Protein AF-A0A960U298-F1 (afdb_monomer_lite)

Structure (mmCIF, N/CA/C/O backbone):
data_AF-A0A960U298-F1
#
_entry.id   AF-A0A960U298-F1
#
loop_
_atom_site.group_PDB
_atom_site.id
_atom_site.type_symbol
_atom_site.label_atom_id
_atom_site.label_alt_id
_atom_site.label_comp_id
_atom_site.label_asym_id
_atom_site.label_entity_id
_atom_site.label_seq_id
_atom_site.pdbx_PDB_ins_code
_atom_site.Cartn_x
_atom_site.Cartn_y
_atom_site.Cartn_z
_atom_site.occupancy
_atom_site.B_iso_or_equiv
_atom_site.auth_seq_id
_atom_site.auth_comp_id
_atom_site.auth_asym_id
_atom_site.auth_atom_id
_atom_site.pdbx_PDB_model_num
ATOM 1 N N . MET A 1 1 ? -7.793 -7.071 -0.047 1.00 86.50 1 MET A N 1
ATOM 2 C CA . MET A 1 1 ? -7.586 -6.037 -1.076 1.00 86.50 1 MET A CA 1
ATOM 3 C C . MET A 1 1 ? -6.094 -5.743 -1.190 1.00 86.50 1 MET A C 1
ATOM 5 O O . MET A 1 1 ? -5.461 -5.550 -0.162 1.00 86.50 1 MET A O 1
ATOM 9 N N . LYS A 1 2 ? -5.542 -5.721 -2.403 1.00 92.00 2 LYS A N 1
ATOM 10 C CA . LYS A 1 2 ? -4.143 -5.471 -2.758 1.00 92.00 2 LYS A CA 1
ATOM 11 C C . LYS A 1 2 ? -4.115 -4.379 -3.833 1.00 92.00 2 LYS A C 1
ATOM 13 O O . LYS A 1 2 ? -4.705 -4.549 -4.896 1.00 92.00 2 LYS A O 1
ATOM 18 N N . VAL A 1 3 ? -3.445 -3.269 -3.558 1.00 95.19 3 VAL A N 1
ATOM 19 C CA . VAL A 1 3 ? -3.352 -2.077 -4.406 1.00 95.19 3 VAL A CA 1
ATOM 20 C C . VAL A 1 3 ? -1.896 -1.851 -4.792 1.00 95.19 3 VAL A C 1
ATOM 22 O O . VAL A 1 3 ? -1.025 -1.822 -3.923 1.00 95.19 3 VAL A O 1
ATOM 25 N N . CYS A 1 4 ? -1.634 -1.673 -6.084 1.00 95.62 4 CYS A N 1
ATOM 26 C CA . CYS A 1 4 ? -0.292 -1.425 -6.602 1.00 95.62 4 CYS A CA 1
ATOM 27 C C . CYS A 1 4 ? -0.181 -0.072 -7.300 1.00 95.62 4 CYS A C 1
ATOM 29 O O . CYS A 1 4 ? -1.089 0.310 -8.030 1.00 95.62 4 CYS A O 1
ATOM 31 N N . ASP A 1 5 ? 0.959 0.599 -7.137 1.00 96.00 5 ASP A N 1
ATOM 32 C CA . ASP A 1 5 ? 1.426 1.629 -8.065 1.00 96.00 5 ASP A CA 1
ATOM 33 C C . ASP A 1 5 ? 2.732 1.192 -8.736 1.00 96.00 5 ASP A C 1
ATOM 35 O O . ASP A 1 5 ? 3.757 1.011 -8.080 1.00 96.00 5 ASP A O 1
ATOM 39 N N . SER A 1 6 ? 2.685 0.973 -10.051 1.00 93.50 6 SER A N 1
ATOM 40 C CA . SER A 1 6 ? 3.809 0.453 -10.839 1.00 93.50 6 SER A CA 1
ATOM 41 C C . SER A 1 6 ? 4.807 1.525 -11.302 1.00 93.50 6 SER A C 1
ATOM 43 O O . SER A 1 6 ? 5.787 1.190 -11.969 1.00 93.50 6 SER A O 1
ATOM 45 N N . ALA A 1 7 ? 4.526 2.799 -11.018 1.00 93.56 7 ALA A N 1
ATOM 46 C CA . ALA A 1 7 ? 5.386 3.947 -11.297 1.00 93.56 7 ALA A CA 1
ATOM 47 C C . ALA A 1 7 ? 5.180 5.004 -10.198 1.00 93.56 7 ALA A C 1
ATOM 49 O O . ALA A 1 7 ? 4.756 6.133 -10.460 1.00 93.56 7 ALA A O 1
ATOM 50 N N . MET A 1 8 ? 5.413 4.590 -8.951 1.00 95.25 8 MET A N 1
ATOM 51 C CA . MET A 1 8 ? 4.917 5.302 -7.769 1.00 95.25 8 MET A CA 1
ATOM 52 C C . MET A 1 8 ? 5.566 6.662 -7.504 1.00 95.25 8 MET A C 1
ATOM 54 O O . MET A 1 8 ? 5.053 7.444 -6.697 1.00 95.25 8 MET A O 1
ATOM 58 N N . GLY A 1 9 ? 6.712 6.949 -8.120 1.00 93.94 9 GLY 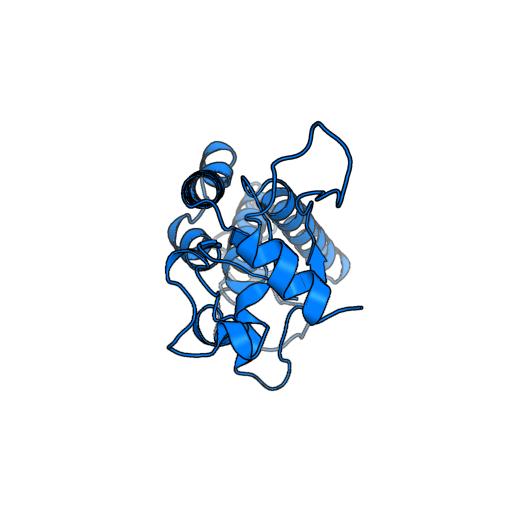A N 1
ATOM 59 C CA . GLY A 1 9 ? 7.520 8.121 -7.830 1.00 93.94 9 GLY A CA 1
ATOM 60 C C . GLY A 1 9 ? 7.831 8.216 -6.336 1.00 93.94 9 GLY A C 1
ATOM 61 O O . GLY A 1 9 ? 8.332 7.278 -5.721 1.00 93.94 9 GLY A O 1
ATOM 62 N N . SER A 1 10 ? 7.491 9.353 -5.730 1.00 92.75 10 SER A N 1
ATOM 63 C CA . SER A 1 10 ? 7.650 9.591 -4.289 1.00 92.75 10 SER A CA 1
ATOM 64 C C . SER A 1 10 ? 6.603 8.890 -3.409 1.00 92.75 10 SER A C 1
ATOM 66 O O . SER A 1 10 ? 6.604 9.084 -2.196 1.00 92.75 10 SER A O 1
ATOM 68 N N . GLY A 1 11 ? 5.694 8.100 -3.987 1.00 92.69 11 GLY A N 1
ATOM 69 C CA . GLY A 1 11 ? 4.690 7.329 -3.251 1.00 92.69 11 GLY A CA 1
ATOM 70 C C . GLY A 1 11 ? 3.487 8.142 -2.764 1.00 92.69 11 GLY A C 1
ATOM 71 O O . GLY A 1 11 ? 2.765 7.689 -1.879 1.00 92.69 11 GLY A O 1
ATOM 72 N N . SER A 1 12 ? 3.234 9.333 -3.315 1.00 91.44 12 SER A N 1
ATOM 73 C CA . SER A 1 12 ? 2.132 10.206 -2.874 1.00 91.44 12 SER A CA 1
ATOM 74 C C . SER A 1 12 ? 0.747 9.565 -3.048 1.00 91.44 12 SER A C 1
ATOM 76 O O . SER A 1 12 ? -0.087 9.655 -2.143 1.00 91.44 12 SER A O 1
ATOM 78 N N . LEU A 1 13 ? 0.518 8.867 -4.168 1.00 93.06 13 LEU A N 1
ATOM 79 C CA . LEU A 1 13 ? -0.713 8.110 -4.418 1.00 93.06 13 LEU A CA 1
ATOM 80 C C . LEU A 1 13 ? -0.855 6.928 -3.459 1.00 93.06 13 LEU A C 1
ATOM 82 O O . LEU A 1 13 ? -1.938 6.710 -2.923 1.00 93.06 13 LEU A O 1
ATOM 86 N N . LEU A 1 14 ? 0.235 6.215 -3.170 1.00 93.69 14 LEU A N 1
ATOM 87 C CA . LEU A 1 14 ? 0.227 5.118 -2.201 1.00 93.69 14 LEU A CA 1
ATOM 88 C C . LEU A 1 14 ? -0.058 5.614 -0.779 1.00 93.69 14 LEU A C 1
ATOM 90 O O . LEU A 1 14 ? -0.840 4.999 -0.057 1.00 93.69 14 LEU A O 1
ATOM 94 N N . ALA A 1 15 ? 0.504 6.759 -0.386 1.00 90.69 15 ALA A N 1
ATOM 95 C CA . ALA A 1 15 ? 0.194 7.394 0.892 1.00 90.69 15 ALA A CA 1
ATOM 96 C C . ALA A 1 15 ? -1.280 7.831 0.971 1.00 90.69 15 ALA A C 1
ATOM 98 O O . ALA A 1 15 ? -1.903 7.715 2.028 1.00 90.69 15 ALA A O 1
ATOM 99 N N . ALA A 1 16 ? -1.858 8.313 -0.135 1.00 91.81 16 ALA A N 1
ATOM 100 C CA . ALA A 1 16 ? -3.281 8.635 -0.214 1.00 91.81 16 ALA A CA 1
ATOM 101 C C . ALA A 1 16 ? -4.165 7.382 -0.123 1.00 91.81 16 ALA A C 1
ATOM 103 O O . ALA A 1 16 ? -5.116 7.375 0.657 1.00 91.81 16 ALA A O 1
ATOM 104 N N . ALA A 1 17 ? -3.815 6.314 -0.845 1.00 93.44 17 ALA A N 1
ATOM 105 C CA . ALA A 1 17 ? -4.504 5.029 -0.782 1.00 93.44 17 ALA A CA 1
ATOM 106 C C . ALA A 1 17 ? -4.473 4.449 0.637 1.00 93.44 17 ALA A C 1
ATOM 108 O O . ALA A 1 17 ? -5.502 4.017 1.145 1.00 93.44 17 ALA A O 1
ATOM 109 N N . LEU A 1 18 ? -3.327 4.515 1.319 1.00 91.56 18 LEU A N 1
ATOM 110 C CA . LEU A 1 18 ? -3.199 4.080 2.706 1.00 91.56 18 LEU A CA 1
ATOM 111 C C . LEU A 1 18 ? -4.129 4.857 3.647 1.00 91.56 18 LEU A C 1
ATOM 113 O O . LEU A 1 18 ? -4.834 4.233 4.439 1.00 91.56 18 LEU A O 1
ATOM 117 N N . ARG A 1 19 ? -4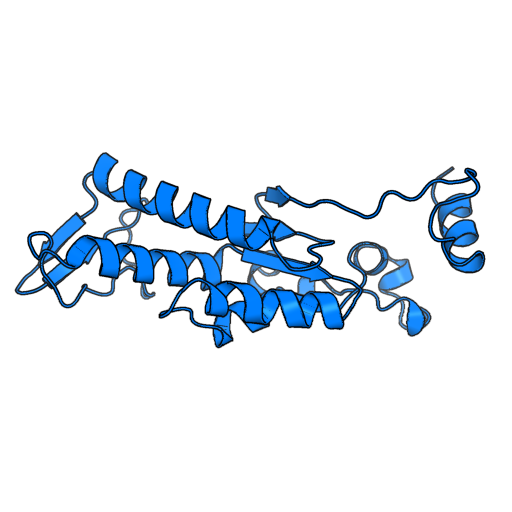.178 6.195 3.553 1.00 91.38 19 ARG A N 1
ATOM 118 C CA . ARG A 1 19 ? -5.120 7.001 4.355 1.00 91.38 19 ARG A CA 1
ATOM 119 C C . ARG A 1 19 ? -6.565 6.608 4.077 1.00 91.38 19 ARG A C 1
ATOM 121 O O . ARG A 1 19 ? -7.306 6.343 5.014 1.00 91.38 19 ARG A O 1
ATOM 128 N N . TYR A 1 20 ? -6.933 6.538 2.799 1.00 94.38 20 TYR A N 1
ATOM 129 C CA . TYR A 1 20 ? -8.293 6.217 2.382 1.00 94.38 20 TYR A CA 1
ATOM 130 C C . TYR A 1 20 ? -8.731 4.832 2.867 1.00 94.38 20 TYR A C 1
ATOM 132 O O . TYR A 1 20 ? -9.786 4.706 3.473 1.00 94.38 20 TYR A O 1
ATOM 140 N N . LEU A 1 21 ? -7.908 3.802 2.653 1.00 92.94 21 LEU A N 1
ATOM 141 C CA . LEU A 1 21 ? -8.217 2.436 3.079 1.00 92.94 21 LEU A CA 1
ATOM 142 C C . LEU A 1 21 ? -8.271 2.303 4.601 1.00 92.94 21 LEU A C 1
ATOM 144 O O . LEU A 1 21 ? -9.103 1.557 5.107 1.00 92.94 21 LEU A O 1
ATOM 148 N N . THR A 1 22 ? -7.405 3.017 5.326 1.00 91.44 22 THR A N 1
ATOM 149 C CA . THR A 1 22 ? -7.431 3.027 6.796 1.00 91.44 22 THR A CA 1
ATOM 150 C C . THR A 1 22 ? -8.749 3.605 7.302 1.00 91.44 22 THR A C 1
ATOM 152 O O . THR A 1 22 ? -9.392 2.980 8.140 1.00 91.44 22 THR A O 1
ATOM 155 N N . GLU A 1 23 ? -9.178 4.750 6.762 1.00 93.81 23 GLU A N 1
ATOM 156 C CA . GLU A 1 23 ? -10.420 5.402 7.189 1.00 93.81 23 GLU A CA 1
ATOM 157 C C . GLU A 1 23 ? -11.657 4.614 6.750 1.00 93.81 23 GLU A C 1
ATOM 159 O O . GLU A 1 23 ? -12.556 4.374 7.545 1.00 93.81 23 GLU A O 1
ATOM 164 N N . ALA A 1 24 ? -11.678 4.115 5.513 1.00 93.12 24 ALA A N 1
ATOM 165 C CA . ALA A 1 24 ? -12.774 3.283 5.028 1.00 93.12 24 ALA A CA 1
ATOM 166 C C . ALA A 1 24 ? -12.934 2.003 5.867 1.00 93.12 24 ALA A C 1
ATOM 168 O O . ALA A 1 24 ? -14.057 1.580 6.142 1.00 93.12 24 ALA A O 1
ATOM 169 N N . LEU A 1 25 ? -11.824 1.392 6.295 1.00 89.50 25 LEU A N 1
ATOM 170 C CA . LEU A 1 25 ? -11.856 0.229 7.179 1.00 89.50 25 LEU A CA 1
ATOM 171 C C . LEU A 1 25 ? -12.327 0.604 8.588 1.00 89.50 25 LEU A C 1
ATOM 173 O O . LEU A 1 25 ? -13.134 -0.122 9.158 1.00 89.50 25 LEU A O 1
ATOM 177 N N . PHE A 1 26 ? -11.857 1.729 9.128 1.00 90.56 26 PHE A N 1
ATOM 178 C CA . PHE A 1 26 ? -12.295 2.252 10.422 1.00 90.56 26 PHE A CA 1
ATOM 179 C C . PHE A 1 26 ? -13.816 2.462 10.457 1.00 90.56 26 PHE A C 1
ATOM 181 O O . PHE A 1 26 ? -14.505 1.864 11.284 1.00 90.56 26 PHE A O 1
ATOM 188 N N . GLU A 1 27 ? -14.354 3.205 9.490 1.00 91.94 27 GLU A N 1
ATOM 189 C CA . GLU A 1 27 ? -15.791 3.464 9.350 1.00 91.94 27 GLU A CA 1
ATOM 190 C C . GLU A 1 27 ? -16.596 2.170 9.153 1.00 91.94 27 GLU A C 1
ATOM 192 O O . GLU A 1 27 ? -17.651 1.974 9.758 1.00 91.94 27 GLU A O 1
ATOM 197 N N . SER A 1 28 ? -16.073 1.233 8.354 1.00 89.38 28 SER A N 1
ATOM 198 C CA . SER A 1 28 ? -16.700 -0.074 8.126 1.00 89.38 28 SER A CA 1
ATOM 199 C C . SER A 1 28 ? -16.855 -0.880 9.422 1.00 89.38 28 SER A C 1
ATOM 201 O O . SER A 1 28 ? -17.889 -1.522 9.631 1.00 89.38 28 SER A O 1
ATOM 203 N N . LEU A 1 29 ? -15.867 -0.830 10.323 1.00 86.44 29 LEU A N 1
ATOM 204 C CA . LEU A 1 29 ? -15.932 -1.538 11.603 1.00 86.44 29 LEU A CA 1
ATOM 205 C C . LEU A 1 29 ? -17.042 -0.995 12.508 1.00 86.44 29 LEU A C 1
ATOM 207 O O . LEU A 1 29 ? -17.771 -1.786 13.112 1.00 86.44 29 LEU A O 1
ATOM 211 N N . TYR A 1 30 ? -17.207 0.326 12.562 1.00 86.62 30 TYR A N 1
ATOM 212 C CA . TYR A 1 30 ? -18.300 0.959 13.297 1.00 86.62 30 TYR A CA 1
ATOM 213 C C . TYR A 1 30 ? -19.658 0.648 12.671 1.00 86.62 30 TYR A C 1
ATOM 215 O O . TYR A 1 30 ? -20.560 0.165 13.357 1.00 86.62 30 TYR A O 1
ATOM 223 N N . TYR A 1 31 ? -19.784 0.840 11.357 1.00 88.00 31 TYR A N 1
ATOM 224 C CA . TYR A 1 31 ? -21.029 0.617 10.626 1.00 88.00 31 TYR A CA 1
ATOM 225 C C . TYR A 1 31 ? -21.560 -0.818 10.779 1.00 88.00 31 TYR A C 1
ATOM 227 O O . TYR A 1 31 ? -22.762 -1.033 10.926 1.00 88.00 31 TYR A O 1
ATOM 235 N N . HIS A 1 32 ? -20.667 -1.811 10.791 1.00 82.88 32 HIS A N 1
ATOM 236 C CA . HIS A 1 32 ? -21.032 -3.221 10.934 1.00 82.88 32 HIS A CA 1
ATOM 237 C C . HIS A 1 32 ? -21.018 -3.740 12.383 1.00 82.88 32 HIS A C 1
ATOM 239 O O . HIS A 1 32 ? -21.154 -4.950 12.583 1.00 82.88 32 HIS A O 1
ATOM 245 N N . GLY A 1 33 ? -20.845 -2.874 13.390 1.00 82.38 33 GLY A N 1
ATOM 246 C CA . GLY A 1 33 ? -20.860 -3.272 14.804 1.00 82.38 33 GLY A CA 1
ATOM 247 C C . GLY A 1 33 ? -19.769 -4.288 15.153 1.00 82.38 33 GLY A C 1
ATOM 248 O O . GLY A 1 33 ? -20.006 -5.267 15.861 1.00 82.38 33 GLY A O 1
ATOM 249 N N . ARG A 1 34 ? -18.574 -4.105 14.590 1.00 79.50 34 ARG A N 1
ATOM 250 C CA . ARG A 1 34 ? -17.444 -5.041 14.676 1.00 79.50 34 ARG A CA 1
ATOM 251 C C . ARG A 1 34 ? -16.480 -4.765 15.832 1.00 79.50 34 ARG A C 1
ATOM 253 O O . ARG A 1 34 ? -15.458 -5.441 15.950 1.00 79.50 34 ARG A O 1
ATOM 260 N N . ILE A 1 35 ? -16.809 -3.801 16.682 1.00 80.06 35 ILE A N 1
ATOM 261 C CA . ILE A 1 35 ? -16.038 -3.411 17.860 1.00 80.06 35 ILE A CA 1
ATOM 262 C C . ILE A 1 35 ? -16.806 -3.883 19.095 1.00 80.06 35 ILE A C 1
ATOM 264 O O . ILE A 1 35 ? -17.973 -3.536 19.268 1.00 80.06 35 ILE A O 1
ATOM 268 N N . ALA A 1 36 ? -16.170 -4.692 19.939 1.00 71.50 36 ALA A N 1
ATOM 269 C CA . ALA A 1 36 ? -16.767 -5.210 21.165 1.00 71.50 36 ALA A CA 1
ATOM 270 C C . ALA A 1 36 ? -15.787 -5.095 22.336 1.00 71.50 36 ALA A C 1
ATOM 272 O O . ALA A 1 36 ? -14.586 -5.290 22.168 1.00 71.50 36 ALA A O 1
ATOM 273 N N . ALA A 1 37 ? -16.292 -4.821 23.537 1.00 68.25 37 ALA A N 1
ATOM 274 C CA . ALA A 1 37 ? -15.481 -4.876 24.749 1.00 68.25 37 ALA A CA 1
ATOM 275 C C . ALA A 1 37 ? -15.188 -6.336 25.143 1.00 68.25 37 ALA A C 1
ATOM 277 O O . ALA A 1 37 ? -16.049 -7.212 25.011 1.00 68.25 37 ALA A O 1
ATOM 278 N N . HIS A 1 38 ? -13.983 -6.602 25.644 1.00 66.31 38 HIS A N 1
ATOM 279 C CA . HIS A 1 38 ? -13.602 -7.892 26.209 1.00 66.31 38 HIS A CA 1
ATOM 280 C C . HIS A 1 38 ? -12.620 -7.714 27.370 1.00 66.31 38 HIS A C 1
ATOM 282 O O . HIS A 1 38 ? -11.465 -7.338 27.168 1.00 66.31 38 HIS A O 1
ATOM 288 N N . GLY A 1 39 ? -13.071 -8.021 28.590 1.00 68.38 39 GLY A N 1
ATOM 289 C CA . GLY A 1 39 ? -12.287 -7.762 29.800 1.00 68.38 39 GLY A CA 1
ATOM 290 C C . GLY A 1 39 ? -11.963 -6.272 29.933 1.00 68.38 39 GLY A C 1
ATOM 291 O O . GLY A 1 39 ? -12.844 -5.439 29.735 1.00 68.38 39 GLY A O 1
ATOM 292 N N . ASP A 1 40 ? -10.696 -5.957 30.202 1.00 62.03 40 ASP A N 1
ATOM 293 C CA . ASP A 1 40 ? -10.194 -4.581 30.337 1.00 62.03 40 ASP A CA 1
ATOM 294 C C . ASP A 1 40 ? -9.795 -3.937 28.987 1.00 62.03 40 ASP A C 1
ATOM 296 O O . ASP A 1 40 ? -9.200 -2.862 28.959 1.00 62.03 40 ASP A O 1
ATOM 300 N N . GLY A 1 41 ? -10.085 -4.592 27.854 1.00 64.88 41 GLY A N 1
ATOM 301 C CA . GLY A 1 41 ? -9.703 -4.148 26.510 1.00 64.88 41 GLY A CA 1
ATOM 302 C C . GLY A 1 41 ? -10.840 -4.214 25.486 1.00 64.88 41 GLY A C 1
ATOM 303 O O . GLY A 1 41 ? -11.966 -4.619 25.780 1.00 64.88 41 GLY A O 1
ATOM 304 N N . GLY A 1 42 ? -10.553 -3.798 24.252 1.00 60.41 42 GLY A N 1
ATOM 305 C CA . GLY A 1 42 ? -11.468 -3.900 23.114 1.00 60.41 42 GLY A CA 1
ATOM 306 C C . GLY A 1 42 ? -11.009 -4.951 22.106 1.00 60.41 42 GLY A C 1
ATOM 307 O O . GLY A 1 42 ? -9.855 -4.950 21.685 1.00 60.41 42 GLY A O 1
ATOM 308 N N . ILE A 1 43 ? -11.916 -5.828 21.675 1.00 60.09 43 ILE A N 1
ATOM 309 C CA . ILE A 1 43 ? -11.707 -6.740 20.546 1.00 60.09 43 ILE A CA 1
ATOM 310 C C . ILE A 1 43 ? -12.353 -6.147 19.299 1.00 60.09 43 ILE A C 1
ATOM 312 O O . ILE A 1 43 ? -13.539 -5.811 19.276 1.00 60.09 43 ILE A O 1
ATOM 316 N N . VAL A 1 44 ? -11.574 -6.103 18.226 1.00 59.81 44 VAL A N 1
ATOM 317 C CA . VAL A 1 44 ? -12.039 -5.754 16.886 1.00 59.81 44 VAL A CA 1
ATOM 318 C C . VAL A 1 44 ? -12.172 -7.043 16.083 1.00 59.81 44 VAL A C 1
ATOM 320 O O . VAL A 1 44 ? -11.278 -7.881 16.090 1.00 59.81 44 VAL A O 1
ATOM 323 N N . ARG A 1 45 ? -13.303 -7.240 15.405 1.00 59.34 45 ARG A N 1
ATOM 324 C CA . ARG A 1 45 ? -13.550 -8.415 14.556 1.00 59.34 45 ARG A CA 1
ATOM 325 C C . ARG A 1 45 ? -13.657 -7.989 13.100 1.00 59.34 45 ARG A C 1
ATOM 327 O O . ARG A 1 45 ? -14.576 -7.264 12.751 1.00 59.34 45 ARG A O 1
ATOM 334 N N . LEU A 1 46 ? -12.773 -8.449 12.219 1.00 54.06 46 LEU A N 1
ATOM 335 C CA . LEU A 1 46 ? -12.911 -8.123 10.797 1.00 54.06 46 LEU A CA 1
ATOM 336 C C . LEU A 1 46 ? -14.162 -8.742 10.145 1.00 54.06 46 LEU A C 1
ATOM 338 O O . LEU A 1 46 ? -14.843 -9.607 10.698 1.00 54.06 46 LEU A O 1
ATOM 342 N N . ALA A 1 47 ? -14.471 -8.230 8.950 1.00 47.47 47 ALA A N 1
ATOM 343 C CA . ALA A 1 47 ? -15.711 -8.444 8.211 1.00 47.47 47 ALA A CA 1
ATOM 344 C C . ALA A 1 47 ? -16.077 -9.914 7.929 1.00 47.47 47 ALA A C 1
ATOM 346 O O . ALA A 1 47 ? -17.265 -10.196 7.770 1.00 47.47 47 ALA A O 1
ATOM 347 N N . ASP A 1 48 ? -15.114 -10.840 7.909 1.00 47.56 48 ASP A N 1
ATOM 348 C CA . ASP A 1 48 ? -15.353 -12.268 7.657 1.00 47.56 48 ASP A CA 1
ATOM 349 C C . ASP A 1 48 ? -15.862 -13.043 8.889 1.00 47.56 48 ASP A C 1
ATOM 351 O O . ASP A 1 48 ? -16.341 -14.169 8.753 1.00 47.56 48 ASP A O 1
ATOM 355 N N . GLY A 1 49 ? -15.802 -12.446 10.087 1.00 41.50 49 GLY A N 1
ATOM 356 C CA . GLY A 1 49 ? -16.228 -13.078 11.338 1.00 41.50 49 GLY A CA 1
ATOM 357 C C . GLY A 1 49 ? -15.412 -14.315 11.736 1.00 41.50 49 GLY A C 1
ATOM 358 O O . GLY A 1 49 ? -15.810 -15.011 12.672 1.00 41.50 49 GLY A O 1
ATOM 359 N N . GLN A 1 50 ? -14.300 -14.595 11.050 1.00 42.59 50 GLN A N 1
ATOM 360 C CA . GLN A 1 50 ? -13.434 -15.742 11.309 1.00 42.59 50 GLN A CA 1
ATOM 361 C C . GLN A 1 50 ? -12.337 -15.370 12.314 1.00 42.59 50 GLN A C 1
ATOM 363 O O . GLN A 1 50 ? -11.856 -14.239 12.368 1.00 42.59 50 GLN A O 1
ATOM 368 N N . LEU A 1 51 ? -11.923 -16.343 13.128 1.00 38.66 51 LEU A N 1
ATOM 369 C CA . LEU A 1 51 ? -10.732 -16.213 13.964 1.00 38.66 51 LEU A CA 1
ATOM 370 C C . LEU A 1 51 ? -9.500 -16.283 13.054 1.00 38.66 51 LEU A C 1
ATOM 372 O O . LEU A 1 51 ? -9.127 -17.361 12.596 1.00 38.66 51 LEU A O 1
ATOM 376 N N . THR A 1 52 ? -8.861 -15.149 12.779 1.00 39.34 52 THR A N 1
ATOM 377 C CA . THR A 1 52 ? -7.538 -15.131 12.145 1.00 39.34 52 THR A CA 1
ATOM 378 C C . THR A 1 52 ? -6.470 -15.247 13.235 1.00 39.34 52 THR A C 1
ATOM 380 O O . THR A 1 52 ? -6.575 -14.596 14.269 1.00 39.34 52 THR A O 1
ATOM 383 N N . ASN A 1 53 ? -5.412 -16.035 13.032 1.00 40.94 53 ASN A N 1
ATOM 384 C CA . ASN A 1 53 ? -4.254 -16.114 13.950 1.00 40.94 53 ASN A CA 1
ATOM 385 C C . ASN A 1 53 ? -3.320 -14.889 13.843 1.00 40.94 53 ASN A C 1
ATOM 387 O O . ASN A 1 53 ? -2.124 -14.982 14.098 1.00 40.94 53 ASN A O 1
ATOM 391 N N . ASP A 1 54 ? -3.835 -13.764 13.36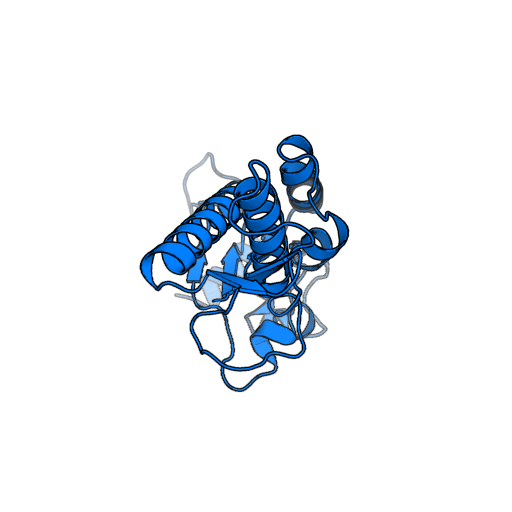2 1.00 45.62 54 ASP A N 1
ATOM 392 C CA . ASP A 1 54 ? -3.037 -12.719 12.740 1.00 45.62 54 ASP A CA 1
ATOM 393 C C . ASP A 1 54 ? -3.597 -11.362 13.156 1.00 45.62 54 ASP A C 1
ATOM 395 O O . ASP A 1 54 ? -4.791 -11.159 12.942 1.00 45.62 54 ASP A O 1
ATOM 399 N N . VAL A 1 55 ? -2.736 -10.514 13.748 1.00 46.69 55 VAL A N 1
ATOM 400 C CA . VAL A 1 55 ? -2.722 -9.046 14.008 1.00 46.69 55 VAL A CA 1
ATOM 401 C C . VAL A 1 55 ? -4.048 -8.322 14.345 1.00 46.69 55 VAL A C 1
ATOM 403 O O . VAL A 1 55 ? -4.063 -7.364 15.112 1.00 46.69 55 VAL A O 1
ATOM 406 N N . LEU A 1 56 ? -5.177 -8.722 13.798 1.00 49.88 56 LEU A N 1
ATOM 407 C CA . LEU A 1 56 ? -6.491 -8.102 13.931 1.00 49.88 56 LEU A CA 1
ATOM 408 C C . LEU A 1 56 ? -7.395 -8.758 14.965 1.00 49.88 56 LEU A C 1
ATOM 410 O O . LEU A 1 56 ? -8.382 -8.156 15.359 1.00 49.88 56 LEU A O 1
ATOM 414 N N . THR A 1 57 ? -7.063 -9.966 15.405 1.00 51.38 57 THR A N 1
ATOM 415 C CA . THR A 1 57 ? -7.613 -10.585 16.619 1.00 51.38 57 THR A CA 1
ATOM 416 C C . THR A 1 57 ? -6.900 -10.113 17.884 1.00 51.38 57 THR A C 1
ATOM 418 O O . THR A 1 57 ? -7.280 -10.513 18.984 1.00 51.38 57 THR A O 1
ATOM 421 N N . GLU A 1 58 ? -5.874 -9.264 17.758 1.00 54.19 58 GLU A N 1
ATOM 422 C CA . GLU A 1 58 ? -5.205 -8.680 18.915 1.00 54.19 58 GLU A CA 1
ATOM 423 C C . GLU A 1 58 ? -6.152 -7.709 19.619 1.00 54.19 58 GLU A C 1
ATOM 425 O O . GLU A 1 58 ? -6.599 -6.714 19.048 1.00 54.19 58 GLU A O 1
ATOM 430 N N . SER A 1 59 ? -6.452 -8.023 20.879 1.00 60.19 59 SER A N 1
ATOM 431 C CA . SER A 1 59 ? -7.126 -7.105 21.786 1.00 60.19 59 SER A CA 1
ATOM 432 C C . SER A 1 59 ? -6.349 -5.794 21.830 1.00 60.19 59 SER A C 1
ATOM 434 O O . SER A 1 59 ? -5.147 -5.785 22.105 1.00 60.19 59 SER A O 1
ATOM 436 N N . LEU A 1 60 ? -7.037 -4.679 21.614 1.00 69.38 60 LEU A N 1
ATOM 437 C CA . LEU A 1 60 ? -6.504 -3.387 22.010 1.00 69.38 60 LEU A CA 1
ATOM 438 C C . LEU A 1 60 ? -6.402 -3.371 23.537 1.00 69.38 60 LEU A C 1
ATOM 440 O O . LEU A 1 60 ? -7.293 -3.859 24.234 1.00 69.38 60 LEU A O 1
ATOM 444 N N . SER A 1 61 ? -5.308 -2.813 24.056 1.00 70.00 61 SER A N 1
ATOM 445 C CA . SER A 1 61 ? -5.059 -2.698 25.502 1.00 70.00 61 SER A CA 1
ATOM 446 C C . SER A 1 61 ? -5.967 -1.682 26.201 1.00 70.00 61 SER A C 1
ATOM 448 O O . SER A 1 61 ? -5.808 -1.456 27.394 1.00 70.00 61 SER A O 1
ATOM 450 N N . VAL A 1 62 ? -6.866 -1.037 25.456 1.00 80.56 62 VAL A N 1
ATOM 451 C CA . VAL A 1 62 ? -7.833 -0.067 25.964 1.00 80.56 62 VAL A CA 1
ATOM 452 C C . VAL A 1 62 ? -9.247 -0.492 25.565 1.00 80.56 62 VAL A C 1
ATOM 454 O O . VAL A 1 62 ? -9.425 -1.045 24.471 1.00 80.56 62 VAL A O 1
ATOM 457 N N . PRO A 1 63 ? -10.245 -0.262 26.429 1.00 82.12 63 PRO A N 1
ATOM 458 C CA . PRO A 1 63 ? -11.635 -0.558 26.117 1.00 82.12 63 PRO A CA 1
ATOM 459 C C . PRO A 1 63 ? -12.217 0.454 25.105 1.00 82.12 63 PRO A C 1
ATOM 461 O O . PRO A 1 63 ? -11.658 1.542 24.946 1.00 82.12 63 PRO A O 1
ATOM 464 N N . PRO A 1 64 ? -13.322 0.119 24.405 1.00 82.25 64 PRO A N 1
ATOM 465 C CA . PRO A 1 64 ? -13.925 0.979 23.374 1.00 82.25 64 PRO A CA 1
ATOM 466 C C . PRO A 1 64 ? -14.391 2.364 23.841 1.00 82.25 64 PRO A C 1
ATOM 468 O O . PRO A 1 64 ? -14.552 3.262 23.025 1.00 82.25 64 PRO A O 1
ATOM 471 N N . ASP A 1 65 ? -14.638 2.536 25.136 1.00 84.94 65 ASP A N 1
ATOM 472 C CA . ASP A 1 65 ? -15.045 3.796 25.763 1.00 84.94 65 ASP A CA 1
ATOM 473 C C . ASP A 1 65 ? -13.858 4.692 26.162 1.00 84.94 65 ASP A C 1
ATOM 475 O O . ASP A 1 65 ? -14.054 5.831 26.588 1.00 84.94 65 ASP A O 1
ATOM 479 N N . HIS A 1 66 ? -12.622 4.208 26.017 1.00 87.06 66 HIS A N 1
ATOM 480 C CA . HIS A 1 66 ? -11.423 4.979 26.318 1.00 87.06 66 HIS A CA 1
ATOM 481 C C . HIS A 1 66 ? -11.211 6.103 25.283 1.00 87.06 66 HIS A C 1
ATOM 483 O O . HIS A 1 66 ? -11.310 5.842 24.084 1.00 87.06 66 HIS A O 1
ATOM 489 N N . PRO A 1 67 ? -10.825 7.330 25.691 1.00 89.31 67 PRO A N 1
ATOM 490 C CA . PRO A 1 67 ? -10.649 8.461 24.768 1.00 89.31 67 PRO A CA 1
ATOM 491 C C . PRO A 1 67 ? -9.650 8.179 23.633 1.00 89.31 67 PRO A C 1
ATOM 493 O O . PRO A 1 67 ? -9.904 8.537 22.490 1.00 89.31 67 PRO A O 1
ATOM 496 N N . ASP A 1 68 ? -8.553 7.474 23.925 1.00 88.44 68 ASP A N 1
ATOM 497 C CA . ASP A 1 68 ? -7.537 7.111 22.920 1.00 88.44 68 ASP A CA 1
ATOM 498 C C . ASP A 1 68 ? -7.888 5.870 22.071 1.00 88.44 68 ASP A C 1
ATOM 500 O O . ASP A 1 68 ? -7.045 5.395 21.303 1.00 88.44 68 ASP A O 1
ATOM 504 N N . PHE A 1 69 ? -9.067 5.260 22.252 1.00 87.31 69 PHE A N 1
ATOM 505 C CA . PHE A 1 69 ? -9.406 4.000 21.583 1.00 87.31 69 PHE A CA 1
ATOM 506 C C . PHE A 1 69 ? -9.340 4.130 20.058 1.00 87.31 69 PHE A C 1
ATOM 508 O O 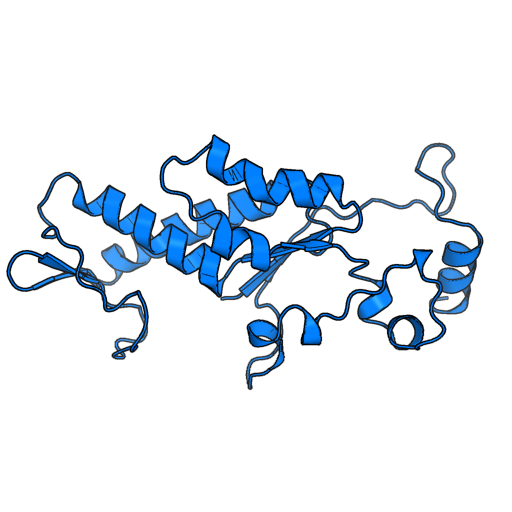. PHE A 1 69 ? -8.684 3.320 19.399 1.00 87.31 69 PHE A O 1
ATOM 515 N N . ASP A 1 70 ? -9.954 5.178 19.509 1.00 89.62 70 ASP A N 1
ATOM 516 C CA . ASP A 1 70 ? -10.026 5.409 18.065 1.00 89.62 70 ASP A CA 1
ATOM 517 C C . ASP A 1 70 ? -8.657 5.649 17.439 1.00 89.62 70 ASP A C 1
ATOM 519 O O . ASP A 1 70 ? -8.352 5.097 16.381 1.00 89.62 70 ASP A O 1
ATOM 523 N N . ASP A 1 71 ? -7.802 6.423 18.101 1.00 88.81 71 ASP A N 1
ATOM 524 C CA . ASP A 1 71 ? -6.461 6.710 17.598 1.00 88.81 71 ASP A CA 1
ATOM 525 C C . ASP A 1 71 ? -5.598 5.446 17.583 1.00 88.81 71 ASP A C 1
ATOM 527 O O . ASP A 1 71 ? -4.932 5.145 16.584 1.00 88.81 71 ASP A O 1
ATOM 531 N N . ARG A 1 72 ? -5.685 4.631 18.642 1.00 84.62 72 ARG A N 1
ATOM 532 C CA . ARG A 1 72 ? -5.007 3.328 18.710 1.00 84.62 72 ARG A CA 1
ATOM 533 C C . ARG A 1 72 ? -5.555 2.349 17.676 1.00 84.62 72 ARG A C 1
ATOM 535 O O . ARG A 1 72 ? -4.775 1.624 17.051 1.00 84.62 72 ARG A O 1
ATOM 542 N N . LEU A 1 73 ? -6.868 2.347 17.454 1.00 85.38 73 LEU A N 1
ATOM 543 C CA . LEU A 1 73 ? -7.500 1.547 16.413 1.00 85.38 73 LEU A CA 1
ATOM 544 C C . LEU A 1 73 ? -7.004 1.976 15.030 1.00 85.38 73 LEU A C 1
ATOM 546 O O . LEU A 1 73 ? -6.502 1.138 14.284 1.00 85.38 73 LEU A O 1
ATOM 550 N N . ARG A 1 74 ? -7.046 3.268 14.691 1.00 87.88 74 ARG A N 1
ATOM 551 C CA . ARG A 1 74 ? -6.538 3.783 13.408 1.00 87.88 74 ARG A CA 1
ATOM 552 C C . ARG A 1 74 ? -5.066 3.449 13.196 1.00 87.88 74 ARG A C 1
ATOM 554 O O . ARG A 1 74 ? -4.701 3.026 12.099 1.00 87.88 74 ARG A O 1
ATOM 561 N N . ALA A 1 75 ? -4.221 3.585 14.219 1.00 84.56 75 ALA A N 1
ATOM 562 C CA . ALA A 1 75 ? -2.816 3.181 14.144 1.00 84.56 75 ALA A CA 1
ATOM 563 C C . ALA A 1 75 ? -2.677 1.685 13.811 1.00 84.56 75 ALA A C 1
ATOM 565 O O . ALA A 1 75 ? -1.891 1.300 12.937 1.00 84.56 75 ALA A O 1
ATOM 566 N N . ARG A 1 76 ? -3.507 0.838 14.432 1.00 82.31 76 ARG A N 1
ATOM 567 C CA . ARG A 1 76 ? -3.533 -0.601 14.157 1.00 82.31 76 ARG A CA 1
ATOM 568 C C . ARG A 1 76 ? -3.998 -0.927 12.741 1.00 82.31 76 ARG A C 1
ATOM 570 O O . ARG A 1 76 ? -3.351 -1.718 12.053 1.00 82.31 76 ARG A O 1
ATOM 577 N N . LEU A 1 77 ? -5.084 -0.305 12.285 1.00 86.06 77 LEU A N 1
ATOM 578 C CA . LEU A 1 77 ? -5.606 -0.494 10.931 1.00 86.06 77 LEU A CA 1
ATOM 579 C C . LEU A 1 77 ? -4.601 -0.014 9.884 1.00 86.06 77 LEU A C 1
ATOM 581 O O . LEU A 1 77 ? -4.372 -0.706 8.896 1.00 86.06 77 LEU A O 1
ATOM 585 N N . LYS A 1 78 ? -3.926 1.112 10.131 1.00 86.75 78 LYS A N 1
ATOM 586 C CA . LYS A 1 78 ? -2.864 1.623 9.259 1.00 86.75 78 LYS A CA 1
ATOM 587 C C . LYS A 1 78 ? -1.750 0.594 9.090 1.00 86.75 78 LYS A C 1
ATOM 589 O O . LYS A 1 78 ? -1.357 0.303 7.960 1.00 86.75 78 LYS A O 1
ATOM 594 N N . ARG A 1 79 ? -1.284 -0.011 10.189 1.00 81.88 79 ARG A N 1
ATOM 595 C CA . ARG A 1 79 ? -0.297 -1.100 10.146 1.00 81.88 79 ARG A CA 1
ATOM 596 C C . ARG A 1 79 ? -0.809 -2.291 9.340 1.00 81.88 79 ARG A C 1
ATOM 598 O O . ARG A 1 79 ? -0.091 -2.801 8.484 1.00 81.88 79 ARG A O 1
ATOM 605 N N . TYR A 1 80 ? -2.056 -2.697 9.562 1.00 83.75 80 TYR A N 1
ATOM 606 C CA . TYR A 1 80 ? -2.665 -3.794 8.815 1.00 83.75 80 TYR A CA 1
ATOM 607 C C . TYR A 1 80 ? -2.700 -3.529 7.299 1.00 83.75 80 TYR A C 1
ATOM 609 O O . TYR A 1 80 ? -2.308 -4.396 6.513 1.00 83.75 80 TYR A O 1
ATOM 617 N N . VAL A 1 81 ? -3.108 -2.323 6.892 1.00 88.75 81 VAL A N 1
ATOM 618 C CA . VAL A 1 81 ? -3.176 -1.907 5.483 1.00 88.75 81 VAL A CA 1
ATOM 619 C C . VAL A 1 81 ? -1.779 -1.839 4.857 1.00 88.75 81 VAL A C 1
ATOM 621 O O . VAL A 1 81 ? -1.591 -2.351 3.755 1.00 88.75 81 VAL A O 1
ATOM 624 N N . VAL A 1 82 ? -0.778 -1.282 5.546 1.00 87.69 82 VAL A N 1
ATOM 625 C CA . VAL A 1 82 ? 0.626 -1.286 5.083 1.00 87.69 82 VAL A CA 1
ATOM 626 C C . VAL A 1 82 ? 1.128 -2.706 4.858 1.00 87.69 82 VAL A C 1
ATOM 628 O O . VAL A 1 82 ? 1.745 -3.005 3.839 1.00 87.69 82 VAL A O 1
ATOM 631 N N . GLU A 1 83 ? 0.860 -3.594 5.811 1.00 83.69 83 GLU A N 1
ATOM 632 C CA . GLU A 1 83 ? 1.394 -4.945 5.782 1.00 83.69 83 GLU A CA 1
ATOM 633 C C . GLU A 1 83 ? 0.771 -5.811 4.692 1.00 83.69 83 GLU A C 1
ATOM 635 O O . GLU A 1 83 ? 1.405 -6.787 4.317 1.00 83.69 83 GLU A O 1
ATOM 640 N N . ARG A 1 84 ? -0.437 -5.518 4.193 1.00 85.06 84 ARG A N 1
ATOM 641 C CA . ARG A 1 84 ? -1.171 -6.455 3.315 1.00 85.06 84 ARG A CA 1
ATOM 642 C C . ARG A 1 84 ? -1.716 -5.841 2.034 1.00 85.06 84 ARG A C 1
ATOM 644 O O . ARG A 1 84 ? -1.898 -6.568 1.056 1.00 85.06 84 ARG A O 1
ATOM 651 N N . CYS A 1 85 ? -1.957 -4.535 2.017 1.00 91.31 85 CYS A N 1
ATOM 652 C CA . CYS A 1 85 ? -2.726 -3.898 0.956 1.00 91.31 85 CYS A CA 1
ATOM 653 C C . CYS A 1 85 ? -1.887 -3.035 0.018 1.00 91.31 85 CYS A C 1
ATOM 655 O O . CYS A 1 85 ? -2.304 -2.872 -1.119 1.00 91.31 85 CYS A O 1
ATOM 657 N N . ILE A 1 86 ? -0.760 -2.463 0.445 1.00 93.44 86 ILE A N 1
ATOM 658 C CA . ILE A 1 86 ? -0.045 -1.455 -0.354 1.00 93.44 86 ILE A CA 1
ATOM 659 C C . ILE A 1 86 ? 1.227 -2.029 -0.973 1.00 93.44 86 ILE A C 1
ATOM 661 O O . ILE A 1 86 ? 2.024 -2.644 -0.272 1.00 93.44 86 ILE A O 1
ATOM 665 N N . TYR A 1 87 ? 1.418 -1.792 -2.273 1.00 95.56 87 TYR A N 1
ATOM 666 C CA . TYR A 1 87 ? 2.576 -2.236 -3.049 1.00 95.56 87 TYR A CA 1
ATOM 667 C C . TYR A 1 87 ? 3.008 -1.142 -4.022 1.00 95.56 87 TYR A C 1
ATOM 669 O O . TYR A 1 87 ? 2.169 -0.473 -4.624 1.00 95.56 87 TYR A O 1
ATOM 677 N N . GLY A 1 88 ? 4.313 -0.979 -4.214 1.00 95.88 88 GLY A N 1
ATOM 678 C CA . GLY A 1 88 ? 4.844 0.048 -5.101 1.00 95.88 88 GLY A CA 1
ATOM 679 C C . GLY A 1 88 ? 6.104 -0.389 -5.825 1.00 95.88 88 GLY A C 1
ATOM 680 O O . GLY A 1 88 ? 6.953 -1.073 -5.252 1.00 95.88 88 GLY A O 1
ATOM 681 N N . VAL A 1 89 ? 6.230 0.023 -7.081 1.00 95.62 89 VAL A N 1
ATOM 682 C CA . VAL A 1 89 ? 7.432 -0.163 -7.892 1.00 95.62 89 VAL A CA 1
ATOM 683 C C . VAL A 1 89 ? 7.797 1.169 -8.528 1.00 95.62 89 VAL A C 1
ATOM 685 O O . VAL A 1 89 ? 6.925 1.885 -9.019 1.00 95.62 89 VAL A O 1
ATOM 688 N N . ASP A 1 90 ? 9.084 1.502 -8.526 1.00 95.75 90 ASP A N 1
ATOM 689 C CA . ASP A 1 90 ? 9.603 2.601 -9.336 1.00 95.75 90 ASP A CA 1
ATOM 690 C C . ASP A 1 90 ? 10.954 2.244 -9.958 1.00 95.75 90 ASP A C 1
ATOM 692 O O . ASP A 1 90 ? 11.730 1.459 -9.405 1.00 95.75 90 ASP A O 1
ATOM 696 N N . LEU A 1 91 ? 11.245 2.828 -11.118 1.00 91.81 91 LEU A N 1
ATOM 697 C CA . LEU A 1 91 ? 12.518 2.635 -11.798 1.00 91.81 91 LEU A CA 1
ATOM 698 C C . LEU A 1 91 ? 13.649 3.421 -11.118 1.00 91.81 91 LEU A C 1
ATOM 700 O O . LEU A 1 91 ? 14.786 2.942 -11.101 1.00 91.81 91 LEU A O 1
ATOM 704 N N . ASP A 1 92 ? 13.351 4.608 -10.578 1.00 91.88 92 ASP A N 1
ATOM 705 C CA . ASP A 1 92 ? 14.317 5.494 -9.931 1.00 91.88 92 ASP A CA 1
ATOM 706 C C . ASP A 1 92 ? 14.540 5.088 -8.460 1.00 91.88 92 ASP A C 1
ATOM 708 O O . ASP A 1 92 ? 13.648 5.253 -7.622 1.00 91.88 92 ASP A O 1
ATOM 712 N N . PRO A 1 93 ? 15.746 4.607 -8.091 1.00 93.81 93 PRO A N 1
ATOM 713 C CA . PRO A 1 93 ? 16.055 4.246 -6.711 1.00 93.81 93 PRO A CA 1
ATOM 714 C C . PRO A 1 93 ? 15.876 5.396 -5.714 1.00 93.81 93 PRO A C 1
ATOM 716 O O . PRO A 1 93 ? 15.568 5.141 -4.549 1.00 93.81 93 PRO A O 1
ATOM 719 N N . LEU A 1 94 ? 16.067 6.650 -6.144 1.00 94.31 94 LEU A N 1
ATOM 720 C CA . LEU A 1 94 ? 15.882 7.814 -5.278 1.00 94.31 94 LEU A CA 1
ATOM 721 C C . LEU A 1 94 ? 14.402 8.033 -4.964 1.00 94.31 94 LEU A C 1
ATOM 723 O O . LEU A 1 94 ? 14.056 8.270 -3.808 1.00 94.31 94 LEU A O 1
ATOM 727 N N . ALA A 1 95 ? 13.530 7.886 -5.962 1.00 95.12 95 ALA A N 1
ATOM 728 C CA . ALA A 1 95 ? 12.085 7.964 -5.785 1.00 95.12 95 ALA A CA 1
ATOM 729 C C . ALA A 1 95 ? 11.589 6.891 -4.800 1.00 95.12 95 ALA A C 1
ATOM 731 O O . ALA A 1 95 ? 10.889 7.217 -3.839 1.00 95.12 95 ALA A O 1
ATOM 732 N N . VAL A 1 96 ? 12.069 5.646 -4.943 1.00 95.44 96 VAL A N 1
ATOM 733 C CA . VAL A 1 96 ? 11.803 4.566 -3.974 1.00 95.44 96 VAL A CA 1
ATOM 734 C C . VAL A 1 96 ? 12.305 4.925 -2.573 1.00 95.44 96 VAL A C 1
ATOM 736 O O . VAL A 1 96 ? 11.598 4.704 -1.591 1.00 95.44 96 VAL A O 1
ATOM 739 N N . GLY A 1 97 ? 13.506 5.499 -2.460 1.00 93.81 97 GLY A N 1
ATOM 740 C CA . GLY A 1 97 ? 14.059 5.962 -1.186 1.00 93.81 97 GLY A CA 1
ATOM 741 C C . GLY A 1 97 ? 13.170 7.000 -0.496 1.00 93.81 97 GLY A C 1
ATOM 742 O O . GLY A 1 97 ? 12.870 6.855 0.688 1.00 93.81 97 GLY A O 1
ATOM 743 N N . ILE A 1 98 ? 12.687 7.996 -1.244 1.00 93.88 98 ILE A N 1
ATOM 744 C CA . ILE A 1 98 ? 11.757 9.020 -0.744 1.00 93.88 98 ILE A CA 1
ATOM 745 C C . ILE A 1 98 ? 10.431 8.380 -0.323 1.00 93.88 98 ILE A C 1
ATOM 747 O O . ILE A 1 98 ? 9.947 8.639 0.778 1.00 93.88 98 ILE A O 1
ATOM 751 N N . ALA A 1 99 ? 9.867 7.504 -1.155 1.00 93.44 99 ALA A N 1
ATOM 752 C CA . ALA A 1 99 ? 8.604 6.832 -0.868 1.00 93.44 99 ALA A CA 1
ATOM 753 C C . ALA A 1 99 ? 8.661 6.002 0.424 1.00 93.44 99 ALA A C 1
ATOM 755 O O . ALA A 1 99 ? 7.683 5.945 1.167 1.00 93.44 99 ALA A O 1
ATOM 756 N N . ARG A 1 100 ? 9.815 5.400 0.737 1.00 92.94 100 ARG A N 1
ATOM 757 C CA . ARG A 1 100 ? 10.029 4.610 1.962 1.00 92.94 100 ARG A CA 1
ATOM 758 C C . ARG A 1 100 ? 10.013 5.443 3.245 1.00 92.94 100 ARG A C 1
ATOM 760 O O . ARG A 1 100 ? 9.613 4.920 4.280 1.00 92.94 100 ARG A O 1
ATOM 767 N N . ILE A 1 101 ? 10.411 6.713 3.184 1.00 90.06 101 ILE A N 1
ATOM 768 C CA . ILE A 1 101 ? 10.502 7.589 4.366 1.00 90.06 101 ILE A CA 1
ATOM 769 C C . ILE A 1 101 ? 9.341 8.580 4.481 1.00 90.06 101 ILE A C 1
ATOM 771 O O . ILE A 1 101 ? 9.014 9.002 5.586 1.00 90.06 101 ILE A O 1
ATOM 775 N N . ALA A 1 102 ? 8.703 8.949 3.366 1.00 86.69 102 ALA A N 1
ATOM 776 C CA . ALA A 1 102 ? 7.703 10.015 3.331 1.00 86.69 102 ALA A CA 1
ATOM 777 C C . ALA A 1 102 ? 6.546 9.826 4.333 1.00 86.69 102 ALA A C 1
ATOM 779 O O . ALA A 1 102 ? 6.196 10.801 5.000 1.00 86.69 102 ALA A O 1
ATOM 780 N N . PRO A 1 103 ? 5.974 8.619 4.520 1.00 84.19 103 PRO A N 1
ATOM 781 C CA . PRO A 1 103 ? 4.907 8.434 5.500 1.00 84.19 103 PRO A CA 1
ATOM 782 C C . PRO A 1 103 ? 5.339 8.681 6.951 1.00 84.19 103 PRO A C 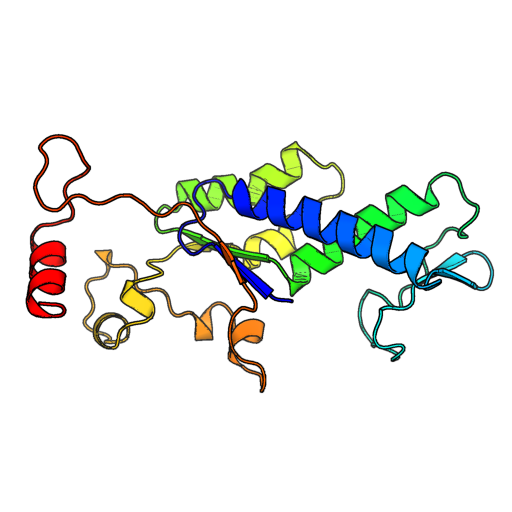1
ATOM 784 O O . PRO A 1 103 ? 4.555 9.213 7.731 1.00 84.19 103 PRO A O 1
ATOM 787 N N . ALA A 1 104 ? 6.585 8.355 7.306 1.00 84.12 104 ALA A N 1
ATOM 788 C CA . ALA A 1 104 ? 7.111 8.545 8.660 1.00 84.12 104 ALA A CA 1
ATOM 789 C C . ALA A 1 104 ? 7.355 10.018 9.017 1.00 84.12 104 ALA A C 1
ATOM 791 O O . ALA A 1 104 ? 7.429 10.362 10.187 1.00 84.12 104 ALA A O 1
ATOM 792 N N . LEU A 1 105 ? 7.448 10.904 8.020 1.00 82.62 105 LEU A N 1
ATOM 793 C CA . LEU A 1 105 ? 7.497 12.352 8.251 1.00 82.62 105 LEU A CA 1
ATOM 794 C C . LEU A 1 105 ? 6.121 12.942 8.579 1.00 82.62 105 LEU A C 1
ATOM 796 O O . LEU A 1 105 ? 6.036 14.070 9.055 1.00 82.62 105 LEU A O 1
ATOM 800 N N . ALA A 1 106 ? 5.048 12.212 8.269 1.00 78.94 106 ALA A N 1
ATOM 801 C CA . ALA A 1 106 ? 3.677 12.658 8.470 1.00 78.94 106 ALA A CA 1
ATOM 802 C C . ALA A 1 106 ? 2.989 11.962 9.651 1.00 78.94 106 ALA A C 1
ATOM 804 O O . ALA A 1 106 ? 1.979 12.474 10.132 1.00 78.94 106 ALA A O 1
ATOM 805 N N . TRP A 1 107 ? 3.479 10.793 10.079 1.00 81.38 107 TRP A N 1
ATOM 806 C CA . TRP A 1 107 ? 2.853 9.964 11.108 1.00 81.38 107 TRP A CA 1
ATOM 807 C C . TRP A 1 107 ? 3.891 9.412 12.083 1.00 81.38 107 TRP A C 1
ATOM 809 O O . TRP A 1 107 ? 4.781 8.667 11.675 1.00 81.38 107 TRP A O 1
ATOM 819 N N . ASP A 1 108 ? 3.699 9.705 13.367 1.00 75.88 108 ASP A N 1
ATOM 820 C CA . ASP A 1 108 ? 4.656 9.366 14.425 1.00 75.88 108 ASP A CA 1
ATOM 821 C C . ASP A 1 108 ? 4.782 7.848 14.669 1.00 75.88 108 ASP A C 1
ATOM 823 O O . ASP A 1 108 ? 5.880 7.343 14.886 1.00 75.88 108 ASP A O 1
ATOM 827 N N . ASP A 1 109 ? 3.689 7.088 14.530 1.00 72.19 109 ASP A N 1
ATOM 828 C CA . ASP A 1 109 ? 3.646 5.639 14.807 1.00 72.19 109 ASP A CA 1
ATOM 829 C C . ASP A 1 109 ? 3.803 4.750 13.555 1.00 72.19 109 ASP A C 1
ATOM 831 O O . ASP A 1 109 ? 3.261 3.642 13.471 1.00 72.19 109 ASP A O 1
ATOM 835 N N . PHE A 1 110 ? 4.486 5.235 12.516 1.00 78.00 110 PHE A N 1
ATOM 836 C CA . PHE A 1 110 ? 4.590 4.498 11.256 1.00 78.00 110 PHE A CA 1
ATOM 837 C C . PHE A 1 110 ? 5.683 3.417 11.267 1.00 78.00 110 PHE A C 1
ATOM 839 O O . PHE A 1 110 ? 6.872 3.709 11.390 1.00 78.00 110 PHE A O 1
ATOM 846 N N . ASP A 1 111 ? 5.297 2.158 11.031 1.00 75.25 111 ASP A N 1
ATOM 847 C CA . ASP A 1 111 ? 6.246 1.054 10.833 1.00 75.25 111 ASP A CA 1
ATOM 848 C C . ASP A 1 111 ? 6.902 1.132 9.440 1.00 75.25 111 ASP A C 1
ATOM 850 O O . ASP A 1 111 ? 6.409 0.595 8.440 1.00 75.25 111 ASP A O 1
ATOM 854 N N . ILE A 1 112 ? 8.056 1.803 9.389 1.00 77.94 112 ILE A N 1
ATOM 855 C CA . ILE A 1 112 ? 8.882 1.953 8.181 1.00 77.94 112 ILE A CA 1
ATOM 856 C C . ILE A 1 112 ? 9.370 0.597 7.660 1.00 77.94 112 ILE A C 1
ATOM 858 O O . ILE A 1 112 ? 9.533 0.427 6.448 1.00 77.94 112 ILE A O 1
ATOM 862 N N . GLY A 1 113 ? 9.625 -0.367 8.548 1.00 80.44 113 GLY A N 1
ATOM 863 C CA . GLY A 1 113 ? 10.226 -1.646 8.191 1.00 80.44 113 GLY A CA 1
ATOM 864 C C . GLY A 1 113 ? 9.340 -2.407 7.215 1.00 80.44 113 GLY A C 1
ATOM 865 O O . GLY A 1 113 ? 9.753 -2.696 6.092 1.00 80.44 113 GLY A O 1
ATOM 866 N N . LYS A 1 114 ? 8.087 -2.667 7.603 1.00 79.12 114 LYS A N 1
ATOM 867 C CA . LYS A 1 114 ? 7.121 -3.389 6.756 1.00 79.12 114 LYS A CA 1
ATOM 868 C C . LYS A 1 114 ? 6.787 -2.637 5.473 1.00 79.12 114 LYS A C 1
ATOM 870 O O . LYS A 1 114 ? 6.745 -3.251 4.409 1.00 79.12 114 LYS A O 1
ATOM 875 N N . TRP A 1 115 ? 6.624 -1.320 5.564 1.00 86.00 115 TRP A N 1
ATOM 876 C CA . TRP A 1 115 ? 6.412 -0.455 4.406 1.00 86.00 115 TRP A CA 1
ATOM 877 C C . TRP A 1 115 ? 7.537 -0.573 3.374 1.00 86.00 115 TRP A C 1
ATOM 879 O O . TRP A 1 115 ? 7.289 -0.720 2.180 1.00 86.00 115 TRP A O 1
ATOM 889 N N . THR A 1 116 ? 8.786 -0.593 3.835 1.00 86.38 116 THR A N 1
ATOM 890 C CA . THR A 1 116 ? 9.966 -0.619 2.968 1.00 86.38 116 THR A CA 1
ATOM 891 C C . THR A 1 116 ? 10.032 -1.864 2.086 1.00 86.38 116 THR A C 1
ATOM 893 O O . THR A 1 116 ? 10.388 -1.753 0.912 1.00 86.38 116 THR A O 1
ATOM 896 N N . TYR A 1 117 ? 9.646 -3.032 2.610 1.00 86.81 117 TYR A N 1
ATOM 897 C CA . TYR A 1 117 ? 9.637 -4.289 1.849 1.00 86.81 117 TYR A CA 1
ATOM 898 C C . TYR A 1 117 ? 8.563 -4.333 0.753 1.00 86.81 117 TYR A C 1
ATOM 900 O O . TYR A 1 117 ? 8.683 -5.101 -0.202 1.00 86.81 117 TYR A O 1
ATOM 908 N N . ARG A 1 118 ? 7.525 -3.499 0.864 1.00 90.81 118 ARG A N 1
ATOM 909 C CA . ARG A 1 118 ? 6.440 -3.395 -0.121 1.00 90.81 118 ARG A CA 1
ATOM 910 C C . ARG A 1 118 ? 6.770 -2.478 -1.298 1.00 90.81 118 ARG A C 1
ATOM 912 O O . ARG A 1 118 ? 6.046 -2.481 -2.292 1.00 90.81 118 ARG A O 1
ATOM 919 N N . LEU A 1 119 ? 7.855 -1.715 -1.188 1.00 95.00 119 LEU A N 1
ATOM 920 C CA . LEU A 1 119 ? 8.293 -0.742 -2.178 1.00 95.00 119 LEU A CA 1
ATOM 921 C C . LEU A 1 119 ? 9.587 -1.211 -2.840 1.00 95.00 119 LEU A C 1
ATOM 923 O O . LEU A 1 119 ? 10.617 -1.334 -2.173 1.00 95.00 119 LEU A O 1
ATOM 927 N N . GLN A 1 120 ? 9.552 -1.462 -4.144 1.00 95.19 120 GLN A N 1
ATOM 928 C CA . GLN A 1 120 ? 10.644 -2.108 -4.868 1.00 95.19 120 GLN A CA 1
ATOM 929 C C . GLN A 1 120 ? 11.201 -1.233 -5.992 1.00 95.19 120 GLN A C 1
ATOM 931 O O . GLN A 1 120 ? 10.489 -0.437 -6.601 1.00 95.19 120 GLN A O 1
ATOM 936 N N . VAL A 1 121 ? 12.495 -1.399 -6.270 1.00 94.50 121 VAL A N 1
ATOM 937 C CA . VAL A 1 121 ? 13.156 -0.764 -7.417 1.00 94.50 121 VAL A CA 1
ATOM 938 C C . VAL A 1 121 ? 13.078 -1.713 -8.607 1.00 94.50 121 VAL A C 1
ATOM 940 O O . VAL A 1 121 ? 13.532 -2.852 -8.508 1.00 94.50 121 VAL A O 1
ATOM 943 N N . GLY A 1 122 ? 12.575 -1.246 -9.747 1.00 91.69 122 GLY A N 1
ATOM 944 C CA . GLY A 1 122 ? 12.584 -2.034 -10.973 1.00 91.69 122 GLY A CA 1
ATOM 945 C C . GLY A 1 122 ? 11.736 -1.463 -12.102 1.00 91.69 122 GLY A C 1
ATOM 946 O O . GLY A 1 122 ? 10.917 -0.566 -11.926 1.00 91.69 122 GLY A O 1
ATOM 947 N N . ASN A 1 123 ? 11.929 -2.015 -13.294 1.00 89.12 123 ASN A N 1
ATOM 948 C CA . ASN A 1 123 ? 11.120 -1.720 -14.462 1.00 89.12 123 ASN A CA 1
ATOM 949 C C . ASN A 1 123 ? 9.889 -2.628 -14.497 1.00 89.12 123 ASN A C 1
ATOM 951 O O . ASN A 1 123 ? 9.928 -3.756 -15.008 1.00 89.12 123 ASN A O 1
ATOM 955 N N . ALA A 1 124 ? 8.795 -2.087 -13.967 1.00 87.75 124 ALA A N 1
ATOM 956 C CA . ALA A 1 124 ? 7.473 -2.696 -13.934 1.00 87.75 124 ALA A CA 1
ATOM 957 C C . ALA A 1 124 ? 6.987 -3.225 -15.298 1.00 87.75 124 ALA A C 1
ATOM 959 O O . ALA A 1 124 ? 6.347 -4.277 -15.347 1.00 87.75 124 ALA A O 1
ATOM 960 N N . LEU A 1 125 ? 7.301 -2.522 -16.395 1.00 82.31 125 LEU A N 1
ATOM 961 C CA . LEU A 1 125 ? 6.840 -2.861 -17.746 1.00 82.31 125 LEU A CA 1
ATOM 962 C C . LEU A 1 125 ? 7.610 -4.044 -18.330 1.00 82.31 125 LEU A C 1
ATOM 964 O O . LEU A 1 125 ? 7.017 -4.978 -18.866 1.00 82.31 125 LEU A O 1
ATOM 968 N N . ILE A 1 126 ? 8.940 -4.018 -18.231 1.00 76.69 126 ILE A N 1
ATOM 969 C CA . ILE A 1 126 ? 9.787 -5.004 -18.910 1.00 76.69 126 ILE A CA 1
ATOM 970 C C . ILE A 1 126 ? 9.689 -6.370 -18.228 1.00 76.69 126 ILE A C 1
ATOM 972 O O . ILE A 1 126 ? 9.583 -7.382 -18.921 1.00 76.69 126 ILE A O 1
ATOM 976 N N . GLY A 1 127 ? 9.639 -6.420 -16.896 1.00 65.31 127 GLY A N 1
ATOM 977 C CA . GLY A 1 127 ? 9.571 -7.684 -16.151 1.00 65.31 127 GLY A CA 1
ATOM 978 C C . GLY A 1 127 ? 8.254 -8.467 -16.296 1.00 65.31 127 GLY A C 1
ATOM 979 O O . GLY A 1 127 ? 8.194 -9.665 -16.006 1.00 65.31 127 GLY A O 1
ATOM 980 N N . ALA A 1 1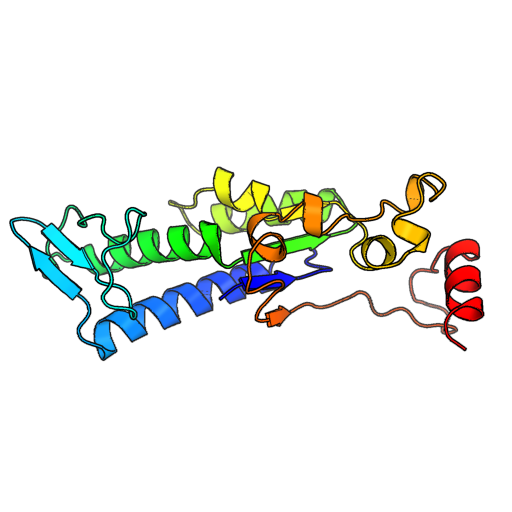28 ? 7.209 -7.834 -16.837 1.00 63.47 128 ALA A N 1
ATOM 981 C CA . ALA A 1 128 ? 5.975 -8.508 -17.240 1.00 63.47 128 ALA A CA 1
ATOM 982 C C . ALA A 1 128 ? 6.088 -9.226 -18.604 1.00 63.47 128 ALA A C 1
ATOM 984 O O . ALA A 1 128 ? 5.244 -10.057 -18.938 1.00 63.47 128 ALA A O 1
ATOM 985 N N . THR A 1 129 ? 7.128 -8.936 -19.397 1.00 63.31 129 THR A N 1
ATOM 986 C CA . THR A 1 129 ? 7.311 -9.480 -20.754 1.00 63.31 129 THR A CA 1
ATOM 987 C C . THR A 1 129 ? 8.269 -10.671 -20.782 1.00 63.31 129 THR A C 1
ATOM 989 O O . THR A 1 129 ? 9.203 -10.753 -19.987 1.00 63.31 129 THR A O 1
ATOM 992 N N . GLN A 1 130 ? 8.107 -11.576 -21.756 1.00 59.69 130 GLN A N 1
ATOM 993 C CA . GLN A 1 130 ? 9.061 -12.680 -21.959 1.00 59.69 130 GLN A CA 1
ATOM 994 C C . GLN A 1 130 ? 10.496 -12.196 -22.231 1.00 59.69 130 GLN A C 1
ATOM 996 O O . GLN A 1 130 ? 11.442 -12.860 -21.828 1.00 59.69 130 GLN A O 1
ATOM 1001 N N . ALA A 1 131 ? 10.666 -11.033 -22.873 1.00 59.84 131 ALA A N 1
ATOM 1002 C CA . ALA A 1 131 ? 11.984 -10.457 -23.144 1.00 59.84 131 ALA A CA 1
ATOM 1003 C C . ALA A 1 131 ? 12.687 -9.999 -21.857 1.00 59.84 131 ALA A C 1
ATOM 1005 O O . ALA A 1 131 ? 13.876 -10.255 -21.678 1.00 59.84 131 ALA A O 1
ATOM 1006 N N . GLY A 1 132 ? 11.943 -9.380 -20.936 1.00 59.53 132 GLY A N 1
ATOM 1007 C CA . GLY A 1 132 ? 12.461 -8.992 -19.625 1.00 59.53 132 GLY A CA 1
ATOM 1008 C C . GLY A 1 132 ? 12.732 -10.160 -18.683 1.00 59.53 132 GLY A C 1
ATOM 1009 O O . GLY A 1 132 ? 13.519 -10.009 -17.759 1.00 59.53 132 GLY A O 1
ATOM 1010 N N . ARG A 1 133 ? 12.111 -11.318 -18.930 1.00 62.44 133 ARG A N 1
ATOM 1011 C CA . ARG A 1 133 ? 12.377 -12.573 -18.209 1.00 62.44 133 ARG A CA 1
ATOM 1012 C C . ARG A 1 133 ? 13.538 -13.380 -18.794 1.00 62.44 133 ARG A C 1
ATOM 1014 O O . ARG A 1 133 ? 13.828 -14.451 -18.279 1.00 62.44 133 ARG A O 1
ATOM 1021 N N . SER A 1 134 ? 14.157 -12.920 -19.884 1.00 65.31 134 SER A N 1
ATOM 1022 C CA . SER A 1 134 ? 15.337 -13.587 -20.435 1.00 65.31 134 SER A CA 1
ATOM 1023 C C . SER A 1 134 ? 16.589 -13.179 -19.662 1.00 65.31 134 SER A C 1
ATOM 1025 O O . SER A 1 134 ? 16.790 -11.993 -19.401 1.00 65.31 134 SER A O 1
ATOM 1027 N N . ASP A 1 135 ? 17.469 -14.142 -19.385 1.00 67.56 135 ASP A N 1
ATOM 1028 C CA . ASP A 1 135 ? 18.763 -13.900 -18.722 1.00 67.56 135 ASP A CA 1
ATOM 1029 C C . ASP A 1 135 ? 19.692 -12.970 -19.530 1.00 67.56 135 ASP A C 1
ATOM 1031 O O . ASP A 1 135 ? 20.682 -12.459 -19.013 1.00 67.56 135 ASP A O 1
ATOM 1035 N N . ASN A 1 136 ? 19.350 -12.712 -20.797 1.00 69.75 136 ASN A N 1
ATOM 1036 C CA . ASN A 1 136 ? 20.088 -11.849 -21.716 1.00 69.75 136 ASN A CA 1
ATOM 1037 C C . ASN A 1 136 ? 19.551 -10.407 -21.775 1.00 69.75 136 ASN A C 1
ATOM 1039 O O . ASN A 1 136 ? 20.011 -9.623 -22.609 1.00 69.75 136 ASN A O 1
ATOM 1043 N N . ALA A 1 137 ? 18.568 -10.038 -20.947 1.00 67.62 137 ALA A N 1
ATOM 1044 C CA . ALA A 1 137 ? 18.090 -8.660 -20.897 1.00 67.62 137 ALA A CA 1
ATOM 1045 C C . ALA A 1 137 ? 19.227 -7.718 -20.440 1.00 67.62 137 ALA A C 1
ATOM 1047 O O . ALA A 1 137 ? 19.893 -8.003 -19.442 1.00 67.62 137 ALA A O 1
ATOM 1048 N N . PRO A 1 138 ? 19.454 -6.576 -21.119 1.00 73.62 138 PRO A N 1
ATOM 1049 C CA . PRO A 1 138 ? 20.461 -5.610 -20.697 1.00 73.62 138 PRO A CA 1
ATOM 1050 C C . PRO A 1 138 ? 20.261 -5.190 -19.237 1.00 73.62 138 PRO A C 1
ATOM 1052 O O . PRO A 1 138 ? 19.162 -4.794 -18.848 1.00 73.62 138 PRO A O 1
ATOM 1055 N N . ALA A 1 139 ? 21.328 -5.201 -18.433 1.00 71.81 139 ALA A N 1
ATOM 1056 C CA . ALA A 1 139 ? 21.252 -4.852 -17.008 1.00 71.81 139 ALA A CA 1
ATOM 1057 C C . ALA A 1 139 ? 20.637 -3.457 -16.764 1.00 71.81 139 ALA A C 1
ATOM 1059 O O . ALA A 1 139 ? 19.940 -3.236 -15.773 1.00 71.81 139 ALA A O 1
ATOM 1060 N N . GLN A 1 140 ? 20.832 -2.524 -17.704 1.00 75.56 140 GLN A N 1
ATOM 1061 C CA . GLN A 1 140 ? 20.245 -1.181 -17.664 1.00 75.56 140 GLN A CA 1
ATOM 1062 C C . GLN A 1 140 ? 18.708 -1.168 -17.720 1.00 75.56 140 GLN A C 1
ATOM 1064 O O . GLN A 1 140 ? 18.092 -0.210 -17.263 1.00 75.56 140 GLN A O 1
ATOM 1069 N N . TRP A 1 141 ? 18.076 -2.221 -18.248 1.00 78.19 141 TRP A N 1
ATOM 1070 C CA . TRP A 1 141 ? 16.618 -2.318 -18.343 1.00 78.19 141 TRP A CA 1
ATOM 1071 C C . TRP A 1 141 ? 15.961 -2.615 -16.999 1.00 78.19 141 TRP A C 1
ATOM 1073 O O . TRP A 1 141 ? 14.771 -2.346 -16.857 1.00 78.19 141 TRP A O 1
ATOM 1083 N N . ARG A 1 142 ? 16.725 -3.145 -16.030 1.00 82.88 142 ARG A N 1
ATOM 1084 C CA . ARG A 1 142 ? 16.277 -3.514 -14.678 1.00 82.88 142 ARG A CA 1
ATOM 1085 C C . ARG A 1 142 ? 14.913 -4.228 -14.665 1.00 82.88 142 ARG A C 1
ATOM 1087 O O . ARG A 1 142 ? 13.990 -3.716 -14.029 1.00 82.88 142 ARG A O 1
ATOM 1094 N N . PRO A 1 143 ? 14.736 -5.359 -15.376 1.00 85.88 143 PRO A N 1
ATOM 1095 C CA . PRO A 1 143 ? 13.449 -6.051 -15.408 1.00 85.88 143 PRO A CA 1
ATOM 1096 C C . PRO A 1 143 ? 12.956 -6.379 -13.996 1.00 85.88 143 PRO A C 1
ATOM 1098 O O . PRO A 1 143 ? 13.730 -6.839 -13.160 1.00 85.88 143 PRO A O 1
ATOM 1101 N N . PHE A 1 144 ? 11.674 -6.133 -13.728 1.00 89.75 144 PHE A N 1
ATOM 1102 C CA . PHE A 1 144 ? 11.088 -6.386 -12.416 1.00 89.75 144 PHE A CA 1
ATOM 1103 C C . PHE A 1 144 ? 10.315 -7.712 -12.363 1.00 89.75 144 PHE A C 1
ATOM 1105 O O . PHE A 1 144 ? 9.236 -7.836 -12.946 1.00 89.75 144 PHE A O 1
ATOM 1112 N N . ASP A 1 145 ? 10.837 -8.702 -11.639 1.00 88.75 145 ASP A N 1
ATOM 1113 C CA . ASP A 1 145 ? 10.114 -9.954 -11.403 1.00 88.75 145 ASP A CA 1
ATOM 1114 C C . ASP A 1 145 ? 9.046 -9.775 -10.315 1.00 88.75 145 ASP A C 1
ATOM 1116 O O . ASP A 1 145 ? 9.301 -9.890 -9.116 1.00 88.75 145 ASP A O 1
ATOM 1120 N N . TRP A 1 146 ? 7.820 -9.522 -10.766 1.00 89.88 146 TRP A N 1
ATOM 1121 C CA . TRP A 1 146 ? 6.642 -9.357 -9.919 1.00 89.88 146 TRP A CA 1
ATOM 1122 C C . TRP A 1 146 ? 6.374 -10.547 -8.991 1.00 89.88 146 TRP A C 1
ATOM 1124 O O . TRP A 1 146 ? 5.988 -10.347 -7.841 1.00 89.88 146 TRP A O 1
ATOM 1134 N N . SER A 1 147 ? 6.559 -11.779 -9.476 1.00 89.19 147 SER A N 1
ATOM 1135 C CA . SER A 1 147 ? 6.230 -12.979 -8.695 1.00 89.19 147 SER A CA 1
ATOM 1136 C C . SER A 1 147 ? 7.280 -13.260 -7.627 1.00 89.19 147 SER A C 1
ATOM 1138 O O . SER A 1 147 ? 6.922 -13.670 -6.525 1.00 89.19 147 SER A O 1
ATOM 1140 N N . ALA A 1 148 ? 8.554 -12.996 -7.929 1.00 88.75 148 ALA A N 1
ATOM 1141 C CA . ALA A 1 148 ? 9.634 -13.109 -6.954 1.00 88.75 148 ALA A CA 1
ATOM 1142 C C . ALA A 1 148 ? 9.600 -11.981 -5.912 1.00 88.75 148 ALA A C 1
ATOM 1144 O O . ALA A 1 148 ? 9.834 -12.229 -4.731 1.00 88.75 148 ALA A O 1
ATOM 1145 N N . ALA A 1 149 ? 9.296 -10.749 -6.332 1.00 90.62 149 ALA A N 1
ATOM 1146 C CA . ALA A 1 149 ? 9.281 -9.593 -5.442 1.00 90.62 149 ALA A CA 1
ATOM 1147 C C . ALA A 1 149 ? 8.058 -9.561 -4.512 1.00 90.62 149 ALA A C 1
ATOM 1149 O O . ALA A 1 149 ? 8.178 -9.137 -3.363 1.00 90.62 149 ALA A O 1
ATOM 1150 N N . PHE A 1 150 ? 6.893 -10.018 -4.989 1.00 92.25 150 PHE A N 1
ATOM 1151 C CA . PHE A 1 150 ? 5.635 -10.016 -4.234 1.00 92.25 150 PHE A CA 1
ATOM 1152 C C . PHE A 1 150 ? 4.990 -11.413 -4.196 1.00 92.25 150 PHE A C 1
ATOM 1154 O O . PHE A 1 150 ? 3.908 -11.633 -4.756 1.00 92.25 150 PHE A O 1
ATOM 1161 N N . PRO A 1 151 ? 5.632 -12.391 -3.532 1.00 90.38 151 PRO A N 1
ATOM 1162 C CA . PRO A 1 151 ? 5.157 -13.772 -3.515 1.00 90.38 151 PRO A CA 1
ATOM 1163 C C . PRO A 1 151 ? 3.785 -13.925 -2.845 1.00 90.38 151 PRO A C 1
ATOM 1165 O O . PRO A 1 151 ? 3.019 -14.812 -3.202 1.00 90.38 151 PRO A O 1
ATOM 1168 N N . ASP A 1 152 ? 3.422 -13.046 -1.917 1.00 87.31 152 ASP A N 1
ATOM 1169 C CA . ASP A 1 152 ? 2.111 -13.036 -1.264 1.00 87.31 152 ASP A CA 1
ATOM 1170 C C . ASP A 1 152 ? 0.986 -12.467 -2.149 1.00 87.31 152 ASP A C 1
ATOM 1172 O O . ASP A 1 152 ? -0.195 -12.766 -1.955 1.00 87.31 152 ASP A O 1
ATOM 1176 N N . VAL A 1 153 ? 1.342 -11.697 -3.179 1.00 90.94 153 VAL A N 1
ATOM 1177 C CA . VAL A 1 153 ? 0.404 -11.239 -4.211 1.00 90.94 153 VAL A CA 1
ATOM 1178 C C . VAL A 1 153 ? 0.177 -12.332 -5.250 1.00 90.94 153 VAL A C 1
ATOM 1180 O O . VAL A 1 153 ? -0.964 -12.571 -5.643 1.00 90.94 153 VAL A O 1
ATOM 1183 N N . PHE A 1 154 ? 1.248 -13.001 -5.685 1.00 90.12 154 PHE A N 1
ATOM 1184 C CA . PHE A 1 154 ? 1.224 -13.882 -6.856 1.00 90.12 154 PHE A CA 1
ATOM 1185 C C . PHE A 1 154 ? 1.287 -15.382 -6.549 1.00 90.12 154 PHE A C 1
ATOM 1187 O O . PHE A 1 154 ? 1.099 -16.172 -7.469 1.00 90.12 154 PHE A O 1
ATOM 1194 N N . GLY A 1 155 ? 1.538 -15.801 -5.307 1.00 85.25 155 GLY A N 1
ATOM 1195 C CA . GLY A 1 155 ? 1.713 -17.210 -4.927 1.00 85.25 155 GLY A CA 1
ATOM 1196 C C . GLY A 1 155 ? 0.419 -17.980 -4.635 1.00 85.25 155 GLY A C 1
ATOM 1197 O O . GLY A 1 155 ? 0.414 -19.205 -4.738 1.00 85.25 155 GLY A O 1
ATOM 1198 N N . GLY A 1 156 ? -0.672 -17.285 -4.298 1.00 79.94 156 GLY A N 1
ATOM 1199 C CA . GLY A 1 156 ? -1.950 -17.886 -3.892 1.00 79.94 156 GLY A CA 1
ATOM 1200 C C . GLY A 1 156 ? -2.866 -18.333 -5.041 1.00 79.94 156 GLY A C 1
ATOM 1201 O O . GLY A 1 156 ? -2.461 -18.392 -6.203 1.00 79.94 156 GLY A O 1
ATOM 1202 N N . VAL A 1 157 ? -4.120 -18.652 -4.698 1.00 77.25 157 VAL A N 1
ATOM 1203 C CA . VAL A 1 157 ? -5.200 -18.932 -5.668 1.00 77.25 157 VAL A CA 1
ATOM 1204 C C . VAL A 1 157 ? -5.704 -17.621 -6.287 1.00 77.25 157 VAL A C 1
ATOM 1206 O O . VAL A 1 157 ? -5.784 -17.515 -7.508 1.00 77.25 157 VAL A O 1
ATOM 1209 N N . ASP A 1 158 ? -5.904 -16.591 -5.458 1.00 76.50 158 ASP A N 1
ATOM 1210 C CA . ASP A 1 158 ? -6.269 -15.232 -5.880 1.00 76.50 158 ASP A CA 1
ATOM 1211 C C . ASP A 1 158 ? -5.012 -14.404 -6.188 1.00 76.50 158 ASP A C 1
ATOM 1213 O O . ASP A 1 158 ? -4.470 -13.679 -5.339 1.00 76.50 158 ASP A O 1
ATOM 1217 N N . ARG A 1 159 ? -4.495 -14.588 -7.407 1.00 86.44 159 ARG A N 1
ATOM 1218 C CA . ARG A 1 159 ? -3.255 -13.961 -7.883 1.00 86.44 159 ARG A CA 1
ATOM 1219 C C . ARG A 1 159 ? -3.502 -12.568 -8.441 1.00 86.44 159 ARG A C 1
ATOM 1221 O O . ARG A 1 159 ? -4.417 -12.364 -9.232 1.00 86.44 159 ARG A O 1
ATOM 1228 N N . GLY A 1 160 ? -2.587 -11.656 -8.129 1.00 89.75 160 GLY A N 1
ATOM 1229 C CA . GLY A 1 160 ? -2.570 -10.304 -8.681 1.00 89.75 160 GLY A CA 1
ATOM 1230 C C . GLY A 1 160 ? -3.134 -9.252 -7.730 1.00 89.75 160 GLY A C 1
ATOM 1231 O O . GLY A 1 160 ? -3.383 -9.512 -6.551 1.00 89.75 160 GLY A O 1
ATOM 1232 N N . PHE A 1 161 ? -3.261 -8.037 -8.256 1.00 93.56 161 PHE A N 1
ATOM 1233 C CA . PHE A 1 161 ? -3.750 -6.877 -7.521 1.00 93.56 161 PHE A CA 1
ATOM 1234 C C . PHE A 1 161 ? -5.243 -6.674 -7.769 1.00 93.56 161 PHE A C 1
ATOM 1236 O O . PHE A 1 161 ? -5.712 -6.829 -8.893 1.00 93.56 161 PHE A O 1
ATOM 1243 N N . ASP A 1 162 ? -5.964 -6.272 -6.726 1.00 93.00 162 ASP A N 1
ATOM 1244 C CA . ASP A 1 162 ? -7.374 -5.886 -6.813 1.00 93.00 162 ASP A CA 1
ATOM 1245 C C . ASP A 1 162 ? -7.536 -4.506 -7.469 1.00 93.00 162 ASP A C 1
ATOM 1247 O O . ASP A 1 162 ? -8.547 -4.227 -8.107 1.00 93.00 162 ASP A O 1
ATOM 1251 N N . ALA A 1 163 ? -6.532 -3.634 -7.321 1.00 93.50 163 ALA A N 1
ATOM 1252 C CA . ALA A 1 163 ? -6.483 -2.337 -7.982 1.00 93.50 163 ALA A CA 1
ATOM 1253 C C . ALA A 1 163 ? -5.048 -1.952 -8.358 1.00 93.50 163 ALA A C 1
ATOM 1255 O O . ALA A 1 163 ? -4.094 -2.232 -7.628 1.00 93.50 163 ALA A O 1
ATOM 1256 N N . VAL A 1 164 ? -4.908 -1.249 -9.479 1.00 92.44 164 VAL A N 1
ATOM 1257 C CA . VAL A 1 164 ? -3.659 -0.597 -9.879 1.00 92.44 164 VAL A CA 1
ATOM 1258 C C . VAL A 1 164 ? -3.938 0.892 -10.027 1.00 92.44 164 VAL A C 1
ATOM 1260 O O . VAL A 1 164 ? -4.857 1.289 -10.740 1.00 92.44 164 VAL A O 1
ATOM 1263 N N . VAL A 1 165 ? -3.163 1.706 -9.322 1.00 90.88 165 VAL A N 1
ATOM 1264 C CA . VAL A 1 165 ? -3.185 3.169 -9.381 1.00 90.88 165 VAL A CA 1
ATOM 1265 C C . VAL A 1 165 ? -1.848 3.654 -9.930 1.00 90.88 165 VAL A C 1
ATOM 1267 O O . VAL A 1 165 ? -0.882 2.902 -9.962 1.00 90.88 165 VAL A O 1
ATOM 1270 N N . GLY A 1 166 ? -1.772 4.897 -10.384 1.00 84.00 166 GLY A N 1
ATOM 1271 C CA . GLY A 1 166 ? -0.491 5.471 -10.773 1.00 84.00 166 GLY A CA 1
ATOM 1272 C C . GLY A 1 166 ? -0.633 6.718 -11.618 1.00 84.00 166 GLY A C 1
ATOM 1273 O O . GLY A 1 166 ? -1.671 6.966 -12.232 1.00 84.00 166 GLY A O 1
ATOM 1274 N N . ASN A 1 167 ? 0.445 7.489 -11.661 1.00 85.25 167 ASN A N 1
ATOM 1275 C CA . ASN A 1 167 ? 0.634 8.568 -12.621 1.00 85.25 167 ASN A CA 1
ATOM 1276 C C . ASN A 1 167 ? 1.879 8.237 -13.456 1.00 85.25 167 ASN A C 1
ATOM 1278 O O . ASN A 1 167 ? 2.965 8.744 -13.159 1.00 85.25 167 ASN A O 1
ATOM 1282 N N . PRO A 1 168 ? 1.757 7.318 -14.432 1.00 82.94 168 PRO A N 1
ATOM 1283 C CA . PRO A 1 168 ? 2.908 6.835 -15.176 1.00 82.94 168 PRO A CA 1
ATOM 1284 C C . PRO A 1 168 ? 3.541 7.959 -16.011 1.00 82.94 168 PRO A C 1
ATOM 1286 O O . PRO A 1 168 ? 2.882 8.947 -16.344 1.00 82.94 168 PRO A O 1
ATOM 1289 N N . PRO A 1 169 ? 4.820 7.821 -16.396 1.00 75.31 169 PRO A N 1
ATOM 1290 C CA . PRO A 1 169 ? 5.474 8.801 -17.250 1.00 75.31 169 PRO A CA 1
ATOM 1291 C C . PRO A 1 169 ? 4.774 8.900 -18.613 1.00 75.31 169 PRO A C 1
ATOM 1293 O O . PRO A 1 169 ? 4.653 7.913 -19.339 1.00 75.31 169 PRO A O 1
ATOM 1296 N N . TYR A 1 170 ? 4.365 10.112 -18.993 1.00 76.06 170 TYR A N 1
ATOM 1297 C CA . TYR A 1 170 ? 3.831 10.396 -20.324 1.00 76.06 170 TYR A CA 1
ATOM 1298 C C . TYR A 1 170 ? 4.982 10.469 -21.329 1.00 76.06 170 TYR A C 1
ATOM 1300 O O . TYR A 1 170 ? 5.757 11.427 -21.347 1.00 76.06 170 TYR A O 1
ATOM 1308 N N . VAL A 1 171 ? 5.109 9.444 -22.166 1.00 64.31 171 VAL A N 1
ATOM 1309 C CA . VAL A 1 171 ? 6.101 9.387 -23.243 1.00 64.31 171 VAL A CA 1
ATOM 1310 C C . VAL A 1 171 ? 5.432 9.690 -24.576 1.00 64.31 171 VAL A C 1
ATOM 1312 O O . VAL A 1 171 ? 4.490 9.016 -24.982 1.00 64.31 171 VAL A O 1
ATOM 1315 N N . SER A 1 172 ? 5.917 10.735 -25.249 1.00 53.66 172 SER A N 1
ATOM 1316 C CA . SER A 1 172 ? 5.477 11.104 -26.592 1.00 53.66 172 SER A CA 1
ATOM 1317 C C . SER A 1 172 ? 6.440 10.539 -27.627 1.00 53.66 172 SER A C 1
ATOM 1319 O O . SER A 1 172 ? 7.640 10.816 -27.598 1.00 53.66 172 SER A O 1
ATOM 1321 N N . PHE A 1 173 ? 5.907 9.783 -28.582 1.00 48.56 173 PHE A N 1
ATOM 1322 C CA . PHE A 1 173 ? 6.633 9.398 -29.784 1.00 48.56 173 PHE A CA 1
ATOM 1323 C C . PHE A 1 173 ? 6.564 10.551 -30.799 1.00 48.56 173 PHE A C 1
ATOM 1325 O O . PHE A 1 173 ? 5.808 10.480 -31.761 1.00 48.56 173 PHE A O 1
ATOM 1332 N N . GLY A 1 174 ? 7.329 11.630 -30.584 1.00 48.62 174 GLY A N 1
ATOM 1333 C CA . GLY A 1 174 ? 7.556 12.639 -31.633 1.00 48.62 174 GLY A CA 1
ATOM 1334 C C . GLY A 1 174 ? 7.261 14.112 -31.327 1.00 48.62 174 GLY A C 1
ATOM 1335 O O . GLY A 1 174 ? 7.231 14.898 -32.271 1.00 48.62 174 GLY A O 1
ATOM 1336 N N . LEU A 1 175 ? 7.104 14.538 -30.069 1.00 44.28 175 LEU A N 1
ATOM 1337 C CA . LEU A 1 175 ? 7.141 15.969 -29.717 1.00 44.28 175 LEU A CA 1
ATOM 1338 C C . LEU A 1 175 ? 8.421 16.340 -28.958 1.00 44.28 175 LEU A C 1
ATOM 1340 O O . LEU A 1 175 ? 8.866 15.626 -28.066 1.00 44.28 175 LEU A O 1
ATOM 1344 N N . ARG A 1 176 ? 8.999 17.479 -29.355 1.00 45.41 176 ARG A N 1
ATOM 1345 C CA . ARG A 1 176 ? 10.379 17.944 -29.124 1.00 45.41 176 ARG A CA 1
ATOM 1346 C C . ARG A 1 176 ? 10.830 18.172 -27.669 1.00 45.41 176 ARG A C 1
ATOM 1348 O O . ARG A 1 176 ? 11.994 18.507 -27.504 1.00 45.41 176 ARG A O 1
ATOM 1355 N N . ASP A 1 177 ? 9.998 17.946 -26.651 1.00 48.31 177 ASP A N 1
ATOM 1356 C CA . ASP A 1 177 ? 10.284 18.393 -25.270 1.00 48.31 177 ASP A CA 1
ATOM 1357 C C . ASP A 1 177 ? 10.019 17.362 -24.152 1.00 48.31 177 ASP A C 1
ATOM 1359 O O . ASP A 1 177 ? 10.010 17.710 -22.972 1.00 48.31 177 ASP A O 1
ATOM 1363 N N . LEU A 1 178 ? 9.835 16.075 -24.469 1.00 48.09 178 LEU A N 1
ATOM 1364 C CA . LEU A 1 178 ? 9.731 15.017 -23.450 1.00 48.09 178 LEU A CA 1
ATOM 1365 C C . LEU A 1 178 ? 10.976 14.125 -23.451 1.00 48.09 178 LEU A C 1
ATOM 1367 O O . LEU A 1 178 ? 11.582 13.901 -24.496 1.00 48.09 178 LEU A O 1
ATOM 1371 N N . ARG A 1 179 ? 11.371 13.641 -22.259 1.00 47.31 179 ARG A N 1
ATOM 1372 C CA . ARG A 1 179 ? 12.564 12.799 -22.045 1.00 47.31 179 ARG A CA 1
ATOM 1373 C C . ARG A 1 179 ? 12.616 11.704 -23.111 1.00 47.31 179 ARG A C 1
ATOM 1375 O O . ARG A 1 179 ? 11.740 10.844 -23.156 1.00 47.31 179 ARG A O 1
ATOM 1382 N N . ASN A 1 180 ? 13.638 11.755 -23.964 1.00 48.22 180 ASN A N 1
ATOM 1383 C CA . ASN A 1 180 ? 13.829 10.764 -25.013 1.00 48.22 180 ASN A CA 1
ATOM 1384 C C . ASN A 1 180 ? 13.995 9.385 -24.363 1.00 48.22 180 ASN A C 1
ATOM 1386 O O . ASN A 1 180 ? 14.952 9.166 -23.621 1.00 48.22 180 ASN A O 1
ATOM 1390 N N . ILE A 1 181 ? 13.069 8.461 -24.640 1.00 58.44 181 ILE A N 1
ATOM 1391 C CA . ILE A 1 181 ? 13.317 7.034 -24.419 1.00 58.44 181 ILE A CA 1
ATOM 1392 C C . ILE A 1 181 ? 14.574 6.677 -25.218 1.00 58.44 181 ILE A C 1
ATOM 1394 O O . ILE A 1 181 ? 14.743 7.151 -26.346 1.00 58.44 181 ILE A O 1
ATOM 1398 N N . ASP A 1 182 ? 15.447 5.855 -24.635 1.00 64.56 182 ASP A N 1
ATOM 1399 C CA . ASP A 1 182 ? 16.592 5.285 -25.342 1.00 64.56 182 ASP A CA 1
ATOM 1400 C C . ASP A 1 182 ? 16.143 4.755 -26.716 1.00 64.56 182 ASP A C 1
ATOM 1402 O O . ASP A 1 182 ? 15.155 4.020 -26.810 1.00 64.56 182 ASP A O 1
ATOM 1406 N N . ARG A 1 183 ? 16.826 5.159 -27.795 1.00 63.31 183 ARG A N 1
ATOM 1407 C CA . ARG A 1 183 ? 16.430 4.789 -29.165 1.00 63.31 183 ARG A CA 1
ATOM 1408 C C . ARG A 1 183 ? 16.329 3.277 -29.335 1.00 63.31 183 ARG A C 1
ATOM 1410 O O . ARG A 1 183 ? 15.422 2.812 -30.017 1.00 63.31 183 ARG A O 1
ATOM 1417 N N . GLU A 1 184 ? 17.203 2.525 -28.677 1.00 65.38 184 GLU A N 1
ATOM 1418 C CA . GLU A 1 184 ? 17.229 1.070 -28.744 1.00 65.38 184 GLU A CA 1
ATOM 1419 C C . GLU A 1 184 ? 15.979 0.462 -28.092 1.00 65.38 184 GLU A C 1
ATOM 1421 O O . GLU A 1 184 ? 15.347 -0.441 -28.648 1.00 65.38 184 GLU A O 1
ATOM 1426 N N . LEU A 1 185 ? 15.550 1.034 -26.964 1.00 63.06 185 LEU A N 1
ATOM 1427 C CA . LEU A 1 185 ? 14.317 0.644 -26.289 1.00 63.06 185 LEU A CA 1
ATOM 1428 C C . LEU A 1 185 ? 13.084 1.051 -27.112 1.00 63.06 185 LEU A C 1
ATOM 1430 O O . LEU A 1 185 ? 12.179 0.242 -27.306 1.00 63.06 185 LEU A O 1
ATOM 1434 N N . ALA A 1 186 ? 13.057 2.269 -27.660 1.00 66.75 186 ALA A N 1
ATOM 1435 C CA . ALA A 1 186 ? 11.955 2.749 -28.494 1.00 66.75 186 ALA A CA 1
ATOM 1436 C C . ALA A 1 186 ? 11.766 1.892 -29.762 1.00 66.75 186 ALA A C 1
ATOM 1438 O O . ALA A 1 186 ? 10.633 1.568 -30.129 1.00 66.75 186 ALA A O 1
ATOM 1439 N N . ASP A 1 187 ? 12.861 1.480 -30.402 1.00 70.06 187 ASP A N 1
ATOM 1440 C CA . ASP A 1 187 ? 12.833 0.618 -31.586 1.00 70.06 187 ASP A CA 1
ATOM 1441 C C . ASP A 1 187 ? 12.462 -0.836 -31.246 1.00 70.06 187 ASP A C 1
ATOM 1443 O O . ASP A 1 187 ? 11.877 -1.538 -32.077 1.00 70.06 187 ASP A O 1
ATOM 1447 N N . ALA A 1 188 ? 12.767 -1.310 -30.034 1.00 68.25 188 ALA A N 1
ATOM 1448 C CA . ALA A 1 188 ? 12.267 -2.591 -29.534 1.00 68.25 188 ALA A CA 1
ATOM 1449 C C . ALA A 1 188 ? 10.742 -2.563 -29.317 1.00 68.25 188 ALA A C 1
ATOM 1451 O O . ALA A 1 188 ? 10.057 -3.498 -29.739 1.00 68.25 188 ALA A O 1
ATOM 1452 N N . TYR A 1 189 ? 10.194 -1.484 -28.742 1.00 63.06 189 TYR A N 1
ATOM 1453 C CA . TYR A 1 189 ? 8.743 -1.324 -28.565 1.00 63.06 189 TYR A CA 1
ATOM 1454 C C . TYR A 1 189 ? 8.000 -1.206 -29.905 1.00 63.06 189 TYR A C 1
ATOM 1456 O O . TYR A 1 189 ? 7.035 -1.941 -30.114 1.00 63.06 189 TYR A O 1
ATOM 1464 N N . ARG A 1 190 ? 8.480 -0.375 -30.849 1.00 68.00 190 ARG A N 1
ATOM 1465 C CA . ARG A 1 190 ? 7.848 -0.211 -32.179 1.00 68.00 190 ARG A CA 1
ATOM 1466 C C . ARG A 1 190 ? 7.807 -1.495 -33.005 1.00 68.00 190 ARG A C 1
ATOM 1468 O O . ARG A 1 190 ? 6.874 -1.702 -33.766 1.00 68.00 190 ARG A O 1
ATOM 1475 N N . ARG A 1 191 ? 8.815 -2.362 -32.878 1.00 64.50 191 ARG A N 1
ATOM 1476 C CA . ARG A 1 191 ? 8.833 -3.652 -33.589 1.00 64.50 191 ARG A CA 1
ATOM 1477 C C . ARG A 1 191 ? 7.868 -4.678 -33.000 1.00 64.50 191 ARG A C 1
ATOM 1479 O O . ARG A 1 191 ? 7.503 -5.620 -33.696 1.00 64.50 191 ARG A O 1
ATOM 1486 N N . ARG A 1 192 ? 7.505 -4.541 -31.723 1.00 54.72 192 ARG A N 1
ATOM 1487 C CA . ARG A 1 192 ? 6.736 -5.550 -30.983 1.00 54.72 192 ARG A CA 1
ATOM 1488 C C . ARG A 1 192 ? 5.244 -5.224 -30.884 1.00 54.72 192 ARG A C 1
ATOM 1490 O O . ARG A 1 192 ? 4.451 -6.156 -30.791 1.00 54.72 192 ARG A O 1
ATOM 1497 N N . TYR A 1 193 ? 4.879 -3.945 -30.925 1.00 49.56 193 TYR A N 1
ATOM 1498 C CA . TYR A 1 193 ? 3.495 -3.468 -30.897 1.00 49.56 193 TYR A CA 1
ATOM 1499 C C . TYR A 1 193 ? 3.278 -2.488 -32.067 1.00 49.56 193 TYR A C 1
ATOM 1501 O O . TYR A 1 193 ? 3.544 -1.296 -31.891 1.00 49.56 193 TYR A O 1
ATOM 1509 N N . PRO A 1 194 ? 2.917 -2.987 -33.267 1.00 46.94 194 PRO A N 1
ATOM 1510 C CA . PRO A 1 194 ? 2.610 -2.152 -34.429 1.00 46.94 194 PRO A CA 1
ATOM 1511 C C . PRO A 1 194 ? 1.307 -1.361 -34.270 1.00 46.94 194 PRO A C 1
ATOM 1513 O O . PRO A 1 194 ? 0.403 -1.838 -33.543 1.00 46.94 194 PRO A O 1
#

Foldseek 3Di:
DAEEEAACQLVPVLLVVLVVQLVVQLVVQVVVVQWDFDDQFIQGADPVNDDDPDQRRDTHNHHPPDPCNSVSSSLSSSVVCLQQHYAYEHQDVVSLVSNLCVVCVVDVSDDSPSNSLRYYHANSVLLVDPQLVDPPNPVSRRRDPPCVSCVVQDVDPNHHHPYYDYDDDDDDPDDDDGDDDDPVVVVVVVVPPD

Secondary structure (DSSP, 8-state):
--EEETT-TTSHHHHHHHHHHHHHHHHHHHHTT-EEEETTEEEE--TT----SSTTSSPBSS-TTSTTHHHHHHHHHHHHHHHHTEEEEES-HHHHHHHHHGGGGT-TT--HHHHHHHEEESBTTGGGSTTTTSTTS-GGG-B--HHHH-HHHHSSSS-S-SEEE-------SS-TTS----HHHHHHHHHH--

pLDDT: mean 78.17, std 15.75, range [38.66, 96.0]

Radius of gyration: 20.46 Å; chains: 1; bounding box: 42×37×65 Å

Sequence (194 aa):
MKVCDSAMGSGSLLAAALRYLTEALFESLYYHGRIAAHGDGGIVRLADGQLTNDVLTESLSVPPDHPDFDDRLRARLKRYVVERCIYGVDLDPLAVGIARIAPALAWDDFDIGKWTYRLQVGNALIGATQAGRSDNAPAQWRPFDWSAAFPDVFGGVDRGFDAVVGNPPYVSFGLRDLRNIDRELADAYRRRYP